Protein 6NID (pdb70)

Radius of gyration: 20.76 Å; Cα contacts (8 Å, |Δi|>4): 634; chains: 6; bounding box: 48×56×48 Å

CATH classification: 2.30.42.10

Foldseek 3Di:
DKDKFKFFAADLFAQQWDWDQDPVRWIFTAGGHPPGRCNVVVGADGGKTWQDKQNHGPNPDDPVRVVVVRSPDGGMIMTIIDHDDD/DDQKDKDKDAAAALDDQAFDWDQDPQQWIFGQGGHCPGNVVVVVDADGGKTFQDKVNHGSSPPHSVRVNVVVSPDHGMIMTTIRHDDD/DQKDKDKDAAADLFDQAFDWDQDPVRWIWGQGGHVVGNVVVVPDADGGKTFQAKPNHGCSPDDVVRVVVVRSPDHGIIMTTIRHDD/DDDDDD/DDDDD/DDDDD

Nearest PDB structures (foldseek):
  6nh9-assembly3_C  TM=9.541E-01  e=5.526E-15  Homo sapiens
  1kwa-assembly1_A  TM=9.223E-01  e=4.328E-15  Homo sapiens
  1kwa-assembly2_B  TM=9.209E-01  e=1.910E-13  Homo sapiens
  2ejy-assembly1_A  TM=9.015E-01  e=2.188E-09  Homo sapiens
  2gzv-assembly1_A  TM=8.451E-01  e=4.818E-06  Homo sapiens

Sequence (276 aa):
RVRLVQFFQKNTDEPMGITLKMNELNHCIVARIMHGGMIHRQGTLHVGDEIREINGISVANQTVEQLQKMLREMRGSITFKIVPSYRMGRVRLVQFQKKNTDEPMGITLKMNELNHCIVARIMHGGMIHRQGTLHVGDEIREINGISVANQTVEQLQKMLREMRGSSITFFKKIVPSYRGRVRLVQFQKNTDEPMGITLKMNELNHCIVARIMHGGMIHRQGTLHVGDEIREINGISVANQTVVEQLLQKMLREMRGSITFKIVPSSYDKEYYVKEYYVKEYYV

GO terms:
  GO:0005515 protein binding (F, IPI)
  GO:0005604 basement membrane (C, IDA)
  GO:0005652 nuclear lamina (C, IDA)
  GO:0005730 nucleolus (C, IDA)
  GO:0010839 negative regulation of keratinocyte proliferation (P, IDA)
  GO:0090288 negative regulation of cellular response to growth factor stimulus (P, IMP)
  GO:0061045 negative regulation of wound healing (P, IMP)
  GO:0106310 protein serine kinase activity (F, EXP)
  GO:0005886 plasma membrane (C, TAS)
  GO:0015629 actin cytoskeleton (C, TAS)
  GO:0004385 GMP kinase activity (F, TAS)
  GO:0007155 cell adhesion (P, TAS)
  GO:0004674 protein serine/threonine kinase activity (F, IDA)
  GO:0005829 cytosol (C, TAS)
  GO:0005737 cytoplasm (C, IDA)
  GO:0005911 cell-cell junction (C, IDA)
  GO:0016363 nuclear matrix (C, IDA)
  GO:0001953 negative regulation of cell-matrix adhesion (P, IMP)
  GO:0010839 negative regulation of keratinocyte proliferation (P, IMP)
  GO:0005654 nucleoplasm (C, IDA)

Secondary structure (P-SEA, 3-state):
cbbbbbbbccccccccbbbbbccccccccccccccccccccccccccbbbccccccccccccaaaaaaaaaacccbbbbbcccccc/cccbbbbbbbbcccccccbbbbbcccccccccccccccccccccccccccccccccccccccccaaaaaaaaaacccbbbbbcccccc/ccbbbbbbbbccccccccccccccccccccccccccccccccccccccbbbccccccccccccaaaaaaaaaacccbbbbbccccc/cccccc/ccccc/ccccc

InterPro domains:
  IPR000719 Protein kinase domain [PF00069] (12-276)
  IPR000719 Protein kinase domain [PS50011] (12-276)
  IPR001452 SH3 domain [PF07653] (629-674)
  IPR001452 SH3 domain [PS50002] (612-682)
  IPR001452 SH3 domain [SM00326] (615-681)
  IPR001478 PDZ domain [PF00595] (491-567)
  IPR001478 PDZ domain [PS50106] (490-571)
  IPR001478 PDZ domain [SM00228] (499-571)
  IPR004172 L27 domain [PS51022] (343-398)
  IPR004172 L27 domain [PS51022] (402-455)
  IPR004172 L27 domain [SM00569] (346-401)
  IPR004172 L27 domain [SM00569] (405-458)
  IPR008144 Guanylate kinase-like domain [PS50052] (739-911)
  IPR008145 Guanylate kinase/L-type calcium channel beta subunit [PF00625] (738-911)
  IPR008145 Guanylate kinase/L-type calcium channel beta subunit [SM00072] (738-914)
  IPR011009 Protein kinase-like domain superfamily [SSF56112] (7-292)
  IPR014775 L27 domain, C-terminal [PF02828] (347-395)
  IPR014775 L27 domain, C-terminal [PF02828] (406-455)
  IPR020590 Guanylate kinase, conserved site [PS00856] (774-791)
  IPR027417 P-loop containing nucleoside triphosphate hydrolase [G3DSA:3.40.50.300] (742-906)

Organism: Homo sapiens (NCBI:txid9606)

Structure (mmCIF, N/CA/C/O backbone):
data_6NID
#
_entry.id   6NID
#
_cell.length_a   36.328
_cell.length_b   51.177
_cell.length_c   72.412
_cell.angle_alpha   90.00
_cell.angle_beta   97.72
_cell.angle_gamma   90.00
#
_symmetry.space_group_name_H-M   'P 1 21 1'
#
loop_
_entity.id
_entity.type
_entity.pdbx_description
1 polymer 'Peripheral plasma membrane protein CASK'
2 polymer Neurexin-1
3 non-polymer 1,2-ETHANEDIOL
4 water water
#
loop_
_atom_site.group_PDB
_atom_site.id
_atom_site.type_symbol
_atom_site.label_atom_id
_atom_site.label_alt_id
_atom_site.label_comp_id
_atom_site.label_asym_id
_atom_site.label_entity_id
_atom_site.label_seq_id
_atom_site.pdbx_PDB_ins_code
_atom_site.Cartn_x
_atom_site.Cartn_y
_atom_site.Cartn_z
_atom_site.occupancy
_atom_site.B_iso_or_equiv
_atom_site.auth_seq_id
_atom_site.auth_comp_id
_atom_site.auth_asym_id
_atom_site.auth_atom_id
_atom_site.pdbx_PDB_model_num
ATOM 1 C C . GLY A 1 2 ? 20.079 -13.395 13.628 1.00 23.88 486 GLY A C 1
ATOM 2 O O . GLY A 1 2 ? 19.228 -14.014 14.281 1.00 24.10 486 GLY A O 1
ATOM 3 N N . ARG A 1 3 ? 21.068 -12.700 14.196 1.00 22.46 487 ARG A N 1
ATOM 4 C CA . ARG A 1 3 ? 21.529 -13.025 15.541 1.00 22.49 487 ARG A CA 1
ATOM 5 C C . ARG A 1 3 ? 20.671 -12.390 16.630 1.00 23.04 487 ARG A C 1
ATOM 6 O O . ARG A 1 3 ? 20.521 -12.973 17.709 1.00 19.47 487 ARG A O 1
ATOM 14 N N . VAL A 1 4 ? 20.119 -11.207 16.373 1.00 19.92 488 VAL A N 1
ATOM 15 C CA . VAL A 1 4 ? 19.274 -10.489 17.316 1.00 20.79 488 VAL A CA 1
ATOM 16 C C . VAL A 1 4 ? 17.880 -10.399 16.715 1.00 21.26 488 VAL A C 1
ATOM 17 O O . VAL A 1 4 ? 17.726 -10.173 15.508 1.00 19.94 488 VAL A O 1
ATOM 21 N N . ARG A 1 5 ? 16.868 -10.596 17.550 1.00 18.93 489 ARG A N 1
ATOM 22 C CA . ARG A 1 5 ? 15.489 -10.566 17.100 1.00 20.49 489 ARG A CA 1
ATOM 23 C C . ARG A 1 5 ? 14.673 -9.697 18.042 1.00 20.56 489 ARG A C 1
ATOM 24 O O . ARG A 1 5 ? 14.948 -9.624 19.243 1.00 17.47 489 ARG A O 1
ATOM 32 N N . LEU A 1 6 ? 13.685 -9.017 17.468 1.00 19.07 490 LEU A N 1
ATOM 33 C CA . LEU A 1 6 ? 12.731 -8.208 18.211 1.00 20.99 490 LEU A CA 1
ATOM 34 C C . LEU A 1 6 ? 11.418 -8.978 18.297 1.00 19.62 490 LEU A C 1
ATOM 35 O O . LEU A 1 6 ? 10.858 -9.356 17.264 1.00 17.86 490 LEU A O 1
ATOM 40 N N . VAL A 1 7 ? 10.931 -9.218 19.519 1.00 18.79 491 VAL A N 1
ATOM 41 C CA . VAL A 1 7 ? 9.660 -9.905 19.720 1.00 17.35 491 VAL A CA 1
ATOM 42 C C . VAL A 1 7 ? 8.786 -9.084 20.658 1.00 18.32 491 VAL A C 1
ATOM 43 O O . VAL A 1 7 ? 9.263 -8.221 21.398 1.00 19.13 491 VAL A O 1
ATOM 47 N N . GLN A 1 8 ? 7.488 -9.385 20.636 1.00 18.78 492 GLN A N 1
ATOM 48 C CA . GLN A 1 8 ? 6.489 -8.608 21.356 1.00 18.04 492 GLN A CA 1
ATOM 49 C C . GLN A 1 8 ? 5.511 -9.553 22.046 1.00 19.45 492 GLN A C 1
ATOM 50 O O . GLN A 1 8 ? 5.272 -10.667 21.579 1.00 18.08 492 GLN A O 1
ATOM 56 N N A PHE A 1 9 ? 4.860 -9.043 23.099 0.43 18.70 493 PHE A N 1
ATOM 57 N N B PHE A 1 9 ? 4.998 -9.133 23.193 0.57 18.67 493 PHE A N 1
ATOM 58 C CA A PHE A 1 9 ? 4.174 -9.876 24.086 0.43 18.71 493 PHE A CA 1
ATOM 59 C CA B PHE A 1 9 ? 3.935 -9.903 23.811 0.57 18.73 493 PHE A CA 1
ATOM 60 C C A PHE A 1 9 ? 3.203 -9.018 24.897 0.43 18.59 493 PHE A C 1
ATOM 61 C C B PHE A 1 9 ? 3.108 -8.977 24.679 0.57 18.58 493 PHE A C 1
ATOM 62 O O A PHE A 1 9 ? 3.587 -7.942 25.359 0.43 18.99 493 PHE A O 1
ATOM 63 O O B PHE A 1 9 ? 3.495 -7.845 24.973 0.57 19.09 493 PHE A O 1
ATOM 78 N N . GLN A 1 10 ? 1.951 -9.478 25.066 1.00 18.72 494 GLN A N 1
ATOM 79 C CA . GLN A 1 10 ? 0.926 -8.693 25.749 1.00 18.00 494 GLN A CA 1
ATOM 80 C C . GLN A 1 10 ? 0.777 -9.180 27.183 1.00 19.03 494 GLN A C 1
ATOM 81 O O . GLN A 1 10 ? 0.461 -10.352 27.412 1.00 16.93 494 GLN A O 1
ATOM 87 N N . LYS A 1 11 ? 0.982 -8.272 28.138 1.00 17.87 495 LYS A N 1
ATOM 88 C CA . LYS A 1 11 ? 0.878 -8.549 29.569 1.00 17.69 495 LYS A CA 1
ATOM 89 C C . LYS A 1 11 ? -0.229 -7.656 30.125 1.00 21.62 495 LYS A C 1
ATOM 90 O O . LYS A 1 11 ? 0.044 -6.570 30.636 1.00 21.30 495 LYS A O 1
ATOM 96 N N . ASN A 1 12 ? -1.483 -8.107 30.024 1.00 22.80 496 ASN A N 1
ATOM 97 C CA . ASN A 1 12 ? -2.629 -7.266 30.364 1.00 21.86 496 ASN A CA 1
ATOM 98 C C . ASN A 1 12 ? -3.348 -7.702 31.635 1.00 24.80 496 ASN A C 1
ATOM 99 O O . ASN A 1 12 ? -4.395 -7.136 31.966 1.00 23.54 496 ASN A O 1
ATOM 104 N N . THR A 1 13 ? -2.821 -8.687 32.354 1.00 23.08 497 THR A N 1
ATOM 105 C CA . THR A 1 13 ? -3.418 -9.159 33.596 1.00 24.80 497 THR A CA 1
ATOM 106 C C . THR A 1 13 ? -2.357 -9.153 34.687 1.00 23.83 497 THR A C 1
ATOM 107 O O . THR A 1 13 ? -1.218 -8.733 34.470 1.00 24.31 497 THR A O 1
ATOM 111 N N . ASP A 1 14 ? -2.741 -9.637 35.868 1.00 23.69 498 ASP A N 1
ATOM 112 C CA . ASP A 1 14 ? -1.819 -9.871 36.971 1.00 24.81 498 ASP A CA 1
ATOM 113 C C . ASP A 1 14 ? -1.157 -11.246 36.913 1.00 24.20 498 ASP A C 1
ATOM 114 O O . ASP A 1 14 ? -0.365 -11.571 37.805 1.00 19.84 498 ASP A O 1
ATOM 119 N N . GLU A 1 15 ? -1.468 -12.059 35.904 1.00 21.33 499 GLU A N 1
ATOM 120 C CA . GLU A 1 15 ? -0.853 -13.373 35.795 1.00 21.58 499 GLU A CA 1
ATOM 121 C C . GLU A 1 15 ? 0.653 -13.223 35.576 1.00 18.93 499 GLU A C 1
ATOM 122 O O . GLU A 1 15 ? 1.088 -12.307 34.864 1.00 18.62 499 GLU A O 1
ATOM 128 N N . PRO A 1 16 ? 1.476 -14.072 36.194 1.00 18.98 500 PRO A N 1
ATOM 129 C CA . PRO A 1 16 ? 2.921 -14.020 35.940 1.00 18.97 500 PRO A CA 1
ATOM 130 C C . PRO A 1 16 ? 3.242 -14.378 34.499 1.00 17.84 500 PRO A C 1
ATOM 131 O O . PRO A 1 16 ? 2.429 -14.955 33.776 1.00 16.68 500 PRO A O 1
ATOM 135 N N . MET A 1 17 ? 4.466 -14.040 34.083 1.00 16.67 501 MET A N 1
ATOM 136 C CA . MET A 1 17 ? 4.917 -14.468 32.763 1.00 16.13 501 MET A CA 1
ATOM 137 C C . MET A 1 17 ? 5.021 -15.981 32.676 1.00 16.14 501 MET A C 1
ATOM 138 O O . MET A 1 17 ? 4.811 -16.553 31.601 1.00 14.03 501 MET A O 1
ATOM 143 N N . GLY A 1 18 ? 5.325 -16.642 33.790 1.00 14.21 502 GLY A N 1
ATOM 144 C CA . GLY A 1 18 ? 5.457 -18.085 33.789 1.00 14.96 502 GLY A CA 1
ATOM 145 C C . GLY A 1 18 ? 6.751 -18.561 33.173 1.00 15.81 502 GLY A C 1
ATOM 146 O O . GLY A 1 18 ? 6.759 -19.560 32.441 1.00 15.47 502 GLY A O 1
ATOM 147 N N . ILE A 1 19 ? 7.846 -17.844 33.414 1.00 13.93 503 ILE A N 1
ATOM 148 C CA . ILE A 1 19 ? 9.169 -18.293 33.008 1.00 15.25 503 ILE A CA 1
ATOM 149 C C . ILE A 1 19 ? 10.107 -18.075 34.185 1.00 15.01 503 ILE A C 1
ATOM 150 O O . ILE A 1 19 ? 9.831 -17.290 35.092 1.00 13.78 503 ILE A O 1
ATOM 155 N N . THR A 1 20 ? 11.216 -18.799 34.173 1.00 15.12 504 THR A N 1
ATOM 156 C CA . THR A 1 20 ? 12.298 -18.556 35.112 1.00 18.34 504 THR A CA 1
ATOM 157 C C . THR A 1 20 ? 13.515 -18.062 34.342 1.00 18.85 504 THR A C 1
ATOM 158 O O . THR A 1 20 ? 13.783 -18.527 33.227 1.00 16.67 504 THR A O 1
ATOM 162 N N . LEU A 1 21 ? 14.230 -17.101 34.927 1.00 16.61 505 LEU A N 1
ATOM 163 C CA . LEU A 1 21 ? 15.429 -16.520 34.335 1.00 18.60 505 LEU A CA 1
ATOM 164 C C . LEU A 1 21 ? 16.658 -16.873 35.164 1.00 21.07 505 LEU A C 1
ATOM 165 O O . LEU A 1 21 ? 16.564 -17.113 36.371 1.00 21.02 505 LEU A O 1
ATOM 170 N N . LYS A 1 22 ? 17.816 -16.896 34.507 1.00 20.31 506 LYS A N 1
ATOM 171 C CA . LYS A 1 22 ? 19.093 -17.073 35.184 1.00 21.97 506 LYS A CA 1
ATOM 172 C C . LYS A 1 22 ? 20.156 -16.242 34.474 1.00 20.68 506 LYS A C 1
ATOM 173 O O . LYS A 1 22 ? 20.043 -15.957 33.279 1.00 22.49 506 LYS A O 1
ATOM 175 N N . MET A 1 23 ? 21.180 -15.840 35.222 1.00 20.26 507 MET A N 1
ATOM 176 C CA . MET A 1 23 ? 22.365 -15.206 34.656 1.00 21.75 507 MET A CA 1
ATOM 177 C C . MET A 1 23 ? 23.450 -16.251 34.439 1.00 22.55 507 MET A C 1
ATOM 178 O O . MET A 1 23 ? 23.692 -17.093 35.309 1.00 25.50 507 MET A O 1
ATOM 183 N N . ASN A 1 24 ? 24.091 -16.212 33.274 1.00 20.94 508 ASN A N 1
ATOM 184 C CA . ASN A 1 24 ? 25.151 -17.167 32.994 1.00 23.37 508 ASN A CA 1
ATOM 185 C C . ASN A 1 24 ? 26.516 -16.512 33.212 1.00 23.12 508 ASN A C 1
ATOM 186 O O . ASN A 1 24 ? 26.620 -15.399 33.742 1.00 21.98 508 ASN A O 1
ATOM 191 N N . GLU A 1 25 ? 27.581 -17.210 32.793 1.00 23.95 509 GLU A N 1
ATOM 192 C CA . GLU A 1 25 ? 28.940 -16.770 33.092 1.00 24.26 509 GLU A CA 1
ATOM 193 C C . GLU A 1 25 ? 29.310 -15.481 32.371 1.00 24.60 509 GLU A C 1
ATOM 194 O O . GLU A 1 25 ? 30.240 -14.791 32.801 1.00 23.04 509 GLU A O 1
ATOM 200 N N . LEU A 1 26 ? 28.616 -15.142 31.288 1.00 22.36 510 LEU A N 1
ATOM 201 C CA . LEU A 1 26 ? 28.854 -13.887 30.594 1.00 23.09 510 LEU A CA 1
ATOM 202 C C . LEU A 1 26 ? 27.976 -12.761 31.122 1.00 22.55 510 LEU A C 1
ATOM 203 O O . LEU A 1 26 ? 27.944 -11.686 30.516 1.00 23.59 510 LEU A O 1
ATOM 208 N N . ASN A 1 27 ? 27.269 -12.992 32.234 1.00 22.80 511 ASN A N 1
ATOM 209 C CA . ASN A 1 27 ? 26.308 -12.037 32.799 1.00 24.53 511 ASN A CA 1
ATOM 210 C C . ASN A 1 27 ? 25.164 -11.749 31.827 1.00 24.18 511 ASN A C 1
ATOM 211 O O . ASN A 1 27 ? 24.649 -10.630 31.758 1.00 25.42 511 ASN A O 1
ATOM 216 N N . HIS A 1 28 ? 24.755 -12.773 31.080 1.00 21.28 512 HIS A N 1
ATOM 217 C CA . HIS A 1 28 ? 23.644 -12.683 30.146 1.00 20.08 512 HIS A CA 1
ATOM 218 C C . HIS A 1 28 ? 22.392 -13.290 30.774 1.00 20.41 512 HIS A C 1
ATOM 219 O O . HIS A 1 28 ? 22.465 -14.249 31.546 1.00 19.05 512 HIS A O 1
ATOM 226 N N . CYS A 1 29 ? 21.238 -12.719 30.442 1.00 17.93 513 CYS A N 1
ATOM 227 C CA . CYS A 1 29 ? 19.977 -13.100 31.074 1.00 17.72 513 CYS A CA 1
ATOM 228 C C . CYS A 1 29 ? 19.290 -14.145 30.188 1.00 15.70 513 CYS A C 1
ATOM 229 O O . CYS A 1 29 ? 18.849 -13.837 29.075 1.00 16.02 513 CYS A O 1
ATOM 232 N N . ILE A 1 30 ? 19.215 -15.384 30.674 1.00 14.13 514 ILE A N 1
ATOM 233 C CA . ILE A 1 30 ? 18.831 -16.546 29.876 1.00 14.84 514 ILE A CA 1
ATOM 234 C C . ILE A 1 30 ? 17.490 -17.072 30.369 1.00 14.26 514 ILE A C 1
ATOM 235 O O . ILE A 1 30 ? 17.274 -17.195 31.578 1.00 16.41 514 ILE A O 1
ATOM 240 N N . VAL A 1 31 ? 16.604 -17.412 29.435 1.00 14.57 515 VAL A N 1
ATOM 241 C CA . VAL A 1 31 ? 15.345 -18.075 29.786 1.00 14.92 515 VAL A CA 1
ATOM 242 C C . VAL A 1 31 ? 15.663 -19.521 30.153 1.00 15.93 515 VAL A C 1
ATOM 243 O O . VAL A 1 31 ? 16.068 -20.316 29.299 1.00 16.79 515 VAL A O 1
ATOM 247 N N . ALA A 1 32 ? 15.491 -19.869 31.424 1.00 15.16 516 ALA A N 1
ATOM 248 C CA . ALA A 1 32 ? 15.915 -21.192 31.864 1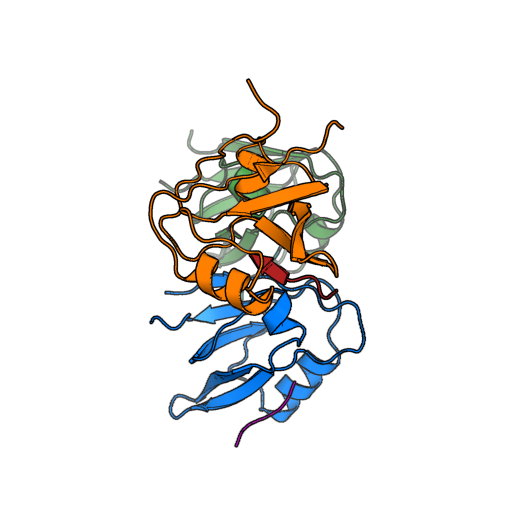.00 16.96 516 ALA A CA 1
ATOM 249 C C . ALA A 1 32 ? 14.803 -22.229 31.761 1.00 17.48 516 ALA A C 1
ATOM 250 O O . ALA A 1 32 ? 15.050 -23.350 31.303 1.00 18.74 516 ALA A O 1
ATOM 252 N N . ARG A 1 33 ? 13.585 -21.882 32.182 1.00 16.14 517 ARG A N 1
ATOM 253 C CA . ARG A 1 33 ? 12.447 -22.785 32.123 1.00 16.49 517 ARG A CA 1
ATOM 254 C C . ARG A 1 33 ? 11.196 -21.981 31.792 1.00 16.25 517 ARG A C 1
ATOM 255 O O . ARG A 1 33 ? 11.125 -20.777 32.050 1.00 14.44 517 ARG A O 1
ATOM 263 N N . ILE A 1 34 ? 10.206 -22.654 31.213 1.00 15.25 518 ILE A N 1
ATOM 264 C CA . ILE A 1 34 ? 8.953 -22.012 30.827 1.00 15.69 518 ILE A CA 1
ATOM 265 C C . ILE A 1 34 ? 7.804 -22.871 31.335 1.00 15.21 518 ILE A C 1
ATOM 266 O O . ILE A 1 34 ? 7.701 -24.048 30.976 1.00 16.91 518 ILE A O 1
ATOM 271 N N . MET A 1 35 ? 6.961 -22.292 32.186 1.00 15.79 519 MET A N 1
ATOM 272 C CA . MET A 1 35 ? 5.833 -23.023 32.750 1.00 18.15 519 MET A CA 1
ATOM 273 C C . MET A 1 35 ? 4.815 -23.318 31.654 1.00 16.23 519 MET A C 1
ATOM 274 O O . MET A 1 35 ? 4.324 -22.400 30.997 1.00 16.50 519 MET A O 1
ATOM 279 N N . HIS A 1 36 ? 4.505 -24.592 31.442 1.00 17.77 520 HIS A N 1
ATOM 280 C CA . HIS A 1 36 ? 3.521 -24.944 30.427 1.00 19.37 520 HIS A CA 1
ATOM 281 C C . HIS A 1 36 ? 2.145 -24.425 30.831 1.00 18.21 520 HIS A C 1
ATOM 282 O O . HIS A 1 36 ? 1.769 -24.459 32.004 1.00 17.73 520 HIS A O 1
ATOM 289 N N . GLY A 1 37 ? 1.413 -23.894 29.850 1.00 16.91 521 GLY A N 1
ATOM 290 C CA . GLY A 1 37 ? 0.131 -23.266 30.087 1.00 17.58 521 GLY A CA 1
ATOM 291 C C . GLY A 1 37 ? 0.200 -21.831 30.567 1.00 16.49 521 GLY A C 1
ATOM 292 O O . GLY A 1 37 ? -0.843 -21.164 30.632 1.00 15.56 521 GLY A O 1
ATOM 293 N N . GLY A 1 38 ? 1.386 -21.335 30.915 1.00 14.99 522 GLY A N 1
ATOM 294 C CA . GLY A 1 38 ? 1.544 -19.970 31.367 1.00 13.11 522 GLY A CA 1
ATOM 295 C C . GLY A 1 38 ? 1.540 -18.984 30.219 1.00 14.06 522 GLY A C 1
ATOM 296 O O . GLY A 1 38 ? 1.430 -19.334 29.045 1.00 14.03 522 GLY A O 1
ATOM 297 N N . MET A 1 39 ? 1.690 -17.708 30.574 1.00 12.73 523 MET A N 1
ATOM 298 C CA . MET A 1 39 ? 1.431 -16.646 29.609 1.00 13.29 523 MET A CA 1
ATOM 299 C C . MET A 1 39 ? 2.409 -16.688 28.444 1.00 13.39 523 MET A C 1
ATOM 300 O O . MET A 1 39 ? 2.004 -16.598 27.279 1.00 11.52 523 MET A O 1
ATOM 305 N N . ILE A 1 40 ? 3.710 -16.794 28.739 1.00 11.89 524 ILE A N 1
ATOM 306 C CA . ILE A 1 40 ? 4.711 -16.825 27.675 1.00 11.44 524 ILE A CA 1
ATOM 307 C C . ILE A 1 40 ? 4.539 -18.075 26.825 1.00 12.15 524 ILE A C 1
ATOM 308 O O . ILE A 1 40 ? 4.620 -18.023 25.592 1.00 11.20 524 ILE A O 1
ATOM 313 N N . HIS A 1 41 ? 4.298 -19.219 27.472 1.00 11.87 525 HIS A N 1
ATOM 314 C CA . HIS A 1 41 ? 4.103 -20.461 26.732 1.00 13.31 525 HIS A CA 1
ATOM 315 C C . HIS A 1 41 ? 2.943 -20.329 25.751 1.00 12.87 525 HIS A C 1
ATOM 316 O O . HIS A 1 41 ? 3.071 -20.670 24.568 1.00 12.24 525 HIS A O 1
ATOM 323 N N . ARG A 1 42 ? 1.808 -19.804 26.222 1.00 12.59 526 ARG A N 1
ATOM 324 C CA . ARG A 1 42 ? 0.647 -19.652 25.349 1.00 12.81 526 ARG A CA 1
ATOM 325 C C . ARG A 1 42 ? 0.932 -18.700 24.193 1.00 13.15 526 ARG A C 1
ATOM 326 O O . ARG A 1 42 ? 0.554 -18.977 23.048 1.00 12.04 526 ARG A O 1
ATOM 334 N N . GLN A 1 43 ? 1.585 -17.565 24.463 1.00 11.46 527 GLN A N 1
ATOM 335 C CA . GLN A 1 43 ? 1.825 -16.611 23.389 1.00 12.35 527 GLN A CA 1
ATOM 336 C C . GLN A 1 43 ? 3.001 -16.998 22.493 1.00 12.92 527 GLN A C 1
ATOM 337 O O . GLN A 1 43 ? 3.145 -16.419 21.411 1.00 11.09 527 GLN A O 1
ATOM 343 N N . GLY A 1 44 ? 3.823 -17.970 22.895 1.00 11.71 528 GLY A N 1
ATOM 344 C CA . GLY A 1 44 ? 4.925 -18.417 22.057 1.00 13.63 528 GLY A CA 1
ATOM 345 C C . GLY A 1 44 ? 6.078 -17.444 21.941 1.00 14.33 528 GLY A C 1
ATOM 346 O O . GLY A 1 44 ? 6.896 -17.566 21.022 1.00 11.95 528 GLY A O 1
ATOM 347 N N . THR A 1 45 ? 6.198 -16.505 22.879 1.00 12.95 529 THR A N 1
ATOM 348 C CA . THR A 1 45 ? 7.075 -15.354 22.686 1.00 12.12 529 THR A CA 1
ATOM 349 C C . THR A 1 45 ? 8.546 -15.709 22.857 1.00 14.77 529 THR A C 1
ATOM 350 O O . THR A 1 45 ? 9.402 -15.186 22.134 1.00 14.84 529 THR A O 1
ATOM 354 N N . LEU A 1 46 ? 8.854 -16.567 23.823 1.00 13.61 530 LEU A N 1
ATOM 355 C CA . LEU A 1 46 ? 10.220 -16.924 24.167 1.00 15.87 530 LEU A CA 1
ATOM 356 C C . LEU A 1 46 ? 10.319 -18.437 24.284 1.00 14.89 530 LEU A C 1
ATOM 357 O O . LEU A 1 46 ? 9.319 -19.125 24.509 1.00 13.97 530 LEU A O 1
ATOM 362 N N . HIS A 1 47 ? 11.542 -18.949 24.148 1.00 15.62 531 HIS A N 1
ATOM 363 C CA . HIS A 1 47 ? 11.800 -20.378 24.255 1.00 16.12 531 HIS A CA 1
ATOM 364 C C . HIS A 1 47 ? 13.081 -20.595 25.051 1.00 16.30 531 HIS A C 1
ATOM 365 O O . HIS A 1 47 ? 13.904 -19.690 25.193 1.00 14.87 531 HIS A O 1
ATOM 372 N N . VAL A 1 48 ? 13.225 -21.805 25.601 1.00 14.87 532 VAL A N 1
ATOM 373 C CA . VAL A 1 48 ? 14.321 -22.085 26.526 1.00 17.37 532 VAL A CA 1
ATOM 374 C C . VAL A 1 48 ? 15.659 -21.790 25.861 1.00 16.17 532 VAL A C 1
ATOM 375 O O . VAL A 1 48 ? 15.892 -22.145 24.699 1.00 15.03 532 VAL A O 1
ATOM 379 N N . GLY A 1 49 ? 16.541 -21.106 26.590 1.00 15.70 533 GLY A N 1
ATOM 380 C CA . GLY A 1 49 ? 17.852 -20.766 26.088 1.00 13.79 533 GLY A CA 1
ATOM 381 C C . GLY A 1 49 ? 17.947 -19.411 25.421 1.00 14.79 533 GLY A C 1
ATOM 382 O O . GLY A 1 49 ? 19.063 -18.924 25.201 1.00 13.68 533 GLY A O 1
ATOM 383 N N . ASP A 1 50 ? 16.817 -18.794 25.073 1.00 14.18 534 ASP A N 1
ATOM 384 C CA . ASP A 1 50 ? 16.853 -17.432 24.556 1.00 15.04 534 ASP A CA 1
ATOM 385 C C . ASP A 1 50 ? 17.499 -16.510 25.582 1.00 13.87 534 ASP A C 1
ATOM 386 O O . ASP A 1 50 ? 17.328 -16.679 26.789 1.00 13.02 534 ASP A O 1
ATOM 391 N N . GLU A 1 51 ? 18.242 -15.523 25.090 1.00 13.88 535 GLU A N 1
ATOM 392 C CA . GLU A 1 51 ? 18.848 -14.493 25.920 1.00 13.12 535 GLU A CA 1
ATOM 393 C C . GLU A 1 51 ? 18.066 -13.198 25.758 1.00 14.57 535 GLU A C 1
ATOM 394 O O . GLU A 1 51 ? 17.822 -12.761 24.632 1.00 13.80 535 GLU A O 1
ATOM 400 N N . ILE A 1 52 ? 17.675 -12.587 26.873 1.00 14.48 536 ILE A N 1
ATOM 401 C CA . ILE A 1 52 ? 17.007 -11.292 26.844 1.00 14.15 536 ILE A CA 1
ATOM 402 C C . ILE A 1 52 ? 18.069 -10.205 26.936 1.00 14.83 536 ILE A C 1
ATOM 403 O O . ILE A 1 52 ? 18.863 -10.180 27.885 1.00 14.55 536 ILE A O 1
ATOM 408 N N . ARG A 1 53 ? 18.082 -9.307 25.952 1.00 15.29 537 ARG A N 1
ATOM 409 C CA . ARG A 1 53 ? 19.012 -8.182 25.927 1.00 17.38 537 ARG A CA 1
ATOM 410 C C . ARG A 1 53 ? 18.392 -6.894 26.442 1.00 20.01 537 ARG A C 1
ATOM 411 O O . ARG A 1 53 ? 19.027 -6.162 27.216 1.00 19.68 537 ARG A O 1
ATOM 419 N N . GLU A 1 54 ? 17.170 -6.597 26.009 1.00 16.11 538 GLU A N 1
ATOM 420 C CA . GLU A 1 54 ? 16.487 -5.365 26.357 1.00 17.90 538 GLU A CA 1
ATOM 421 C C . GLU A 1 54 ? 15.025 -5.678 26.629 1.00 19.70 538 GLU A C 1
ATOM 422 O O . GLU A 1 54 ? 14.474 -6.656 26.113 1.00 17.81 538 GLU A O 1
ATOM 428 N N . ILE A 1 55 ? 14.415 -4.849 27.468 1.00 17.10 539 ILE A N 1
ATOM 429 C CA . ILE A 1 55 ? 12.997 -4.928 27.794 1.00 16.45 539 ILE A CA 1
ATOM 430 C C . ILE A 1 55 ? 12.435 -3.535 27.567 1.00 19.97 539 ILE A C 1
ATOM 431 O O . ILE A 1 55 ? 12.767 -2.605 28.312 1.00 20.52 539 ILE A O 1
ATOM 436 N N . ASN A 1 56 ? 11.606 -3.379 26.533 1.00 18.79 540 ASN A N 1
ATOM 437 C CA . ASN A 1 56 ? 11.056 -2.071 26.164 1.00 19.86 540 ASN A CA 1
ATOM 438 C C . ASN A 1 56 ? 12.169 -1.061 25.903 1.00 21.74 540 ASN A C 1
ATOM 439 O O . ASN A 1 56 ? 12.086 0.099 26.304 1.00 24.23 540 ASN A O 1
ATOM 444 N N . GLY A 1 57 ? 13.229 -1.508 25.239 1.00 21.05 541 GLY A N 1
ATOM 445 C CA . GLY A 1 57 ? 14.373 -0.658 25.003 1.00 23.42 541 GLY A CA 1
ATOM 446 C C . GLY A 1 57 ? 15.273 -0.431 26.197 1.00 21.90 541 GLY A C 1
ATOM 447 O O . GLY A 1 57 ? 16.261 0.301 26.069 1.00 22.59 541 GLY A O 1
ATOM 448 N N . ILE A 1 58 ? 14.979 -1.034 27.347 1.00 22.45 542 ILE A N 1
ATOM 449 C CA . ILE A 1 58 ? 15.796 -0.863 28.547 1.00 24.17 542 ILE A CA 1
ATOM 450 C C . ILE A 1 58 ? 16.837 -1.975 28.606 1.00 22.72 542 ILE A C 1
ATOM 451 O O . ILE A 1 58 ? 16.492 -3.159 28.680 1.00 19.55 542 ILE A O 1
ATOM 456 N N . SER A 1 59 ? 18.113 -1.593 28.599 1.00 24.09 543 SER A N 1
ATOM 457 C CA . SER A 1 59 ? 19.185 -2.577 28.643 1.00 23.06 543 SER A CA 1
ATOM 458 C C . SER A 1 59 ? 19.145 -3.374 29.941 1.00 25.47 543 SER A C 1
ATOM 459 O O . SER A 1 59 ? 19.037 -2.813 31.034 1.00 27.99 543 SER A O 1
ATOM 462 N N . VAL A 1 60 ? 19.240 -4.698 29.807 1.00 22.65 544 VAL A N 1
ATOM 463 C CA . VAL A 1 60 ? 19.276 -5.601 30.949 1.00 23.01 544 VAL A CA 1
ATOM 464 C C . VAL A 1 60 ? 20.633 -5.572 31.650 1.00 26.23 544 VAL A C 1
ATOM 465 O O . VAL A 1 60 ? 20.725 -5.916 32.835 1.00 27.05 544 VAL A O 1
ATOM 469 N N . ALA A 1 61 ? 21.683 -5.123 30.954 1.00 27.14 545 ALA A N 1
ATOM 470 C CA . ALA A 1 61 ? 23.053 -5.354 31.410 1.00 29.35 545 ALA A CA 1
ATOM 471 C C . ALA A 1 61 ? 23.364 -4.649 32.727 1.00 32.61 545 ALA A C 1
ATOM 472 O O . ALA A 1 61 ? 24.153 -5.161 33.528 1.00 36.69 545 ALA A O 1
ATOM 474 N N . ASN A 1 62 ? 22.783 -3.478 32.966 1.00 30.29 546 ASN A N 1
ATOM 475 C CA . ASN A 1 62 ? 23.086 -2.709 34.172 1.00 35.31 546 ASN A CA 1
ATOM 476 C C . ASN A 1 62 ? 21.977 -2.819 35.209 1.00 35.09 546 ASN A C 1
ATOM 477 O O . ASN A 1 62 ? 21.681 -1.858 35.929 1.00 34.85 546 ASN A O 1
ATOM 482 N N . GLN A 1 63 ? 21.359 -3.996 35.309 1.00 32.43 547 GLN A N 1
ATOM 483 C CA . GLN A 1 63 ? 20.299 -4.271 36.265 1.00 28.68 547 GLN A CA 1
ATOM 484 C C . GLN A 1 63 ? 20.651 -5.513 37.064 1.00 29.42 547 GLN A C 1
ATOM 485 O O . GLN A 1 63 ? 21.218 -6.466 36.522 1.00 31.90 547 GLN A O 1
ATOM 491 N N . THR A 1 64 ? 20.308 -5.506 38.348 1.00 25.84 548 THR A N 1
ATOM 492 C CA . THR A 1 64 ? 20.390 -6.728 39.128 1.00 28.49 548 THR A CA 1
ATOM 493 C C . THR A 1 64 ? 19.218 -7.646 38.790 1.00 30.33 548 THR A C 1
ATOM 494 O O . THR A 1 64 ? 18.238 -7.244 38.153 1.00 26.87 548 THR A O 1
ATOM 498 N N . VAL A 1 65 ? 19.322 -8.898 39.238 1.00 34.19 549 VAL A N 1
ATOM 499 C CA . VAL A 1 65 ? 18.257 -9.865 38.979 1.00 33.77 549 VAL A CA 1
ATOM 500 C C . VAL A 1 65 ? 16.976 -9.458 39.688 1.00 31.01 549 VAL A C 1
ATOM 501 O O . VAL A 1 65 ? 15.875 -9.646 39.158 1.00 32.02 549 VAL A O 1
ATOM 505 N N . GLU A 1 66 ? 17.093 -8.898 40.895 1.00 31.99 550 GLU A N 1
ATOM 506 C CA . GLU A 1 66 ? 15.908 -8.426 41.603 1.00 30.79 550 GLU A CA 1
ATOM 507 C C . GLU A 1 66 ? 15.245 -7.271 40.862 1.00 29.84 550 GLU A C 1
ATOM 508 O O . GLU A 1 66 ? 14.014 -7.228 40.741 1.00 28.26 550 GLU A O 1
ATOM 510 N N . GLN A 1 67 ? 16.044 -6.323 40.363 1.00 27.98 551 GLN A N 1
ATOM 511 C CA . GLN A 1 67 ? 15.480 -5.202 39.620 1.00 25.39 551 GLN A CA 1
ATOM 512 C C . GLN A 1 67 ? 14.742 -5.678 38.375 1.00 26.00 551 GLN A C 1
ATOM 513 O O . GLN A 1 67 ? 13.657 -5.176 38.060 1.00 26.02 551 GLN A O 1
ATOM 519 N N . LEU A 1 68 ? 15.313 -6.647 37.652 1.00 26.65 552 LEU A N 1
ATOM 520 C CA . LEU A 1 68 ? 14.628 -7.189 36.482 1.00 26.70 552 LEU A CA 1
ATOM 521 C C . LEU A 1 68 ? 13.329 -7.871 36.885 1.00 26.17 552 LEU A C 1
ATOM 522 O O . LEU A 1 68 ? 12.280 -7.659 36.266 1.00 24.20 552 LEU A O 1
ATOM 527 N N . GLN A 1 69 ? 13.386 -8.694 37.931 1.00 27.11 553 GLN A N 1
ATOM 528 C CA . GLN A 1 69 ? 12.198 -9.388 38.413 1.00 26.93 553 GLN A CA 1
ATOM 529 C C . GLN A 1 69 ? 11.100 -8.400 38.777 1.00 26.68 553 GLN A C 1
ATOM 530 O O . GLN A 1 69 ? 9.942 -8.566 38.380 1.00 28.31 553 GLN A O 1
ATOM 536 N N . LYS A 1 70 ? 11.452 -7.349 39.520 1.00 27.79 554 LYS A N 1
ATOM 537 C CA . LYS A 1 70 ? 10.475 -6.333 39.900 1.00 27.96 554 LYS A CA 1
ATOM 538 C C . LYS A 1 70 ? 9.948 -5.580 38.684 1.00 28.41 554 LYS A C 1
ATOM 539 O O . LYS A 1 70 ? 8.746 -5.312 38.584 1.00 25.65 554 LYS A O 1
ATOM 545 N N . MET A 1 71 ? 10.839 -5.203 37.768 1.00 26.56 555 MET A N 1
ATOM 546 C CA . MET A 1 71 ? 10.420 -4.483 36.571 1.00 25.28 555 MET A CA 1
ATOM 547 C C . MET A 1 71 ? 9.423 -5.302 35.759 1.00 26.54 555 MET A C 1
ATOM 548 O O . MET A 1 71 ? 8.382 -4.790 35.330 1.00 25.30 555 MET A O 1
ATOM 553 N N . LEU A 1 72 ? 9.714 -6.590 35.564 1.00 25.84 556 LEU A N 1
ATOM 554 C CA . LEU A 1 72 ? 8.848 -7.442 34.751 1.00 25.60 556 LEU A CA 1
ATOM 555 C C . LEU A 1 72 ? 7.525 -7.730 35.447 1.00 26.12 556 LEU A C 1
ATOM 556 O O . LEU A 1 72 ? 6.474 -7.776 34.798 1.00 26.76 556 LEU A O 1
ATOM 561 N N . ARG A 1 73 ? 7.559 -7.947 36.763 1.00 27.45 557 ARG A N 1
ATOM 562 C CA . ARG A 1 73 ? 6.329 -8.214 37.500 1.00 26.76 557 ARG A CA 1
ATOM 563 C C . ARG A 1 73 ? 5.349 -7.057 37.374 1.00 27.45 557 ARG A C 1
ATOM 564 O O . ARG A 1 73 ? 4.143 -7.271 37.207 1.00 29.12 557 ARG A O 1
ATOM 572 N N . GLU A 1 74 ? 5.846 -5.824 37.426 1.00 27.16 558 GLU A N 1
ATOM 573 C CA . GLU A 1 74 ? 4.975 -4.656 37.444 1.00 25.88 558 GLU A CA 1
ATOM 574 C C . GLU A 1 74 ? 4.594 -4.147 36.059 1.00 26.32 558 GLU A C 1
ATOM 575 O O . GLU A 1 74 ? 3.639 -3.370 35.944 1.00 23.55 558 GLU A O 1
ATOM 581 N N . MET A 1 75 ? 5.308 -4.546 35.010 1.00 25.66 559 MET A N 1
ATOM 582 C CA . MET A 1 75 ? 5.026 -4.021 33.681 1.00 22.89 559 MET A CA 1
ATOM 583 C C . MET A 1 75 ? 3.708 -4.557 33.138 1.00 22.75 559 MET A C 1
ATOM 584 O O . MET A 1 75 ? 3.271 -5.661 33.474 1.00 24.22 559 MET A O 1
ATOM 589 N N . ARG A 1 76 ? 3.073 -3.757 32.284 1.00 23.25 560 ARG A N 1
ATOM 590 C CA . ARG A 1 76 ? 1.773 -4.097 31.723 1.00 22.88 560 ARG A CA 1
ATOM 591 C C . ARG A 1 76 ? 1.709 -3.595 30.287 1.00 22.19 560 ARG A C 1
ATOM 592 O O . ARG A 1 76 ? 2.434 -2.675 29.896 1.00 21.45 560 ARG A O 1
ATOM 600 N N . GLY A 1 77 ? 0.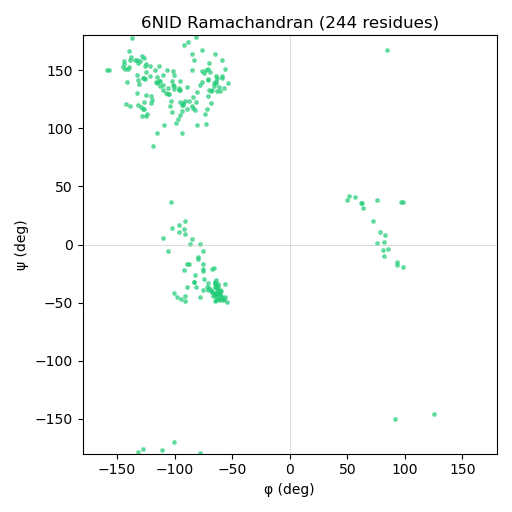814 -4.196 29.509 1.00 19.40 561 GLY A N 1
ATOM 601 C CA . GLY A 1 77 ? 0.580 -3.747 28.150 1.00 19.30 561 GLY A CA 1
ATOM 602 C C . GLY A 1 77 ? 1.441 -4.447 27.119 1.00 23.19 561 GLY A C 1
ATOM 603 O O . GLY A 1 77 ? 1.815 -5.611 27.301 1.00 19.44 561 GLY A O 1
ATOM 604 N N . SER A 1 78 ? 1.757 -3.749 26.027 1.00 20.80 562 SER A N 1
ATOM 605 C CA . SER A 1 78 ? 2.580 -4.315 24.967 1.00 20.13 562 SER A CA 1
ATOM 606 C C . SER A 1 78 ? 4.048 -4.215 25.366 1.00 21.72 562 SER A C 1
ATOM 607 O O . SER A 1 78 ? 4.549 -3.121 25.647 1.00 20.64 562 SER A O 1
ATOM 610 N N . ILE A 1 79 ? 4.736 -5.351 25.405 1.00 17.36 563 ILE A N 1
ATOM 611 C CA . ILE A 1 79 ? 6.108 -5.428 25.893 1.00 18.40 563 ILE A CA 1
ATOM 612 C C . ILE A 1 79 ? 6.993 -5.950 24.772 1.00 16.93 563 ILE A C 1
ATOM 613 O O . ILE A 1 79 ? 6.710 -7.001 24.193 1.00 18.63 563 ILE A O 1
ATOM 618 N N . THR A 1 80 ? 8.071 -5.236 24.478 1.00 17.85 564 THR A N 1
ATOM 619 C CA . THR A 1 80 ? 9.012 -5.664 23.449 1.00 17.65 564 THR A CA 1
ATOM 620 C C . THR A 1 80 ? 10.302 -6.150 24.089 1.00 18.20 564 THR A C 1
ATOM 621 O O . THR A 1 80 ? 10.872 -5.467 24.947 1.00 18.18 564 THR A O 1
ATOM 625 N N . PHE A 1 81 ? 10.749 -7.333 23.676 1.00 16.01 565 PHE A N 1
ATOM 626 C CA . PHE A 1 81 ? 12.032 -7.893 24.070 1.00 15.47 565 PHE A CA 1
ATOM 627 C C . PHE A 1 81 ? 12.960 -7.883 22.865 1.00 17.14 565 PHE A C 1
ATOM 628 O O . PHE A 1 81 ? 12.558 -8.288 21.769 1.00 15.75 565 PHE A O 1
ATOM 636 N N . LYS A 1 82 ? 14.190 -7.413 23.064 1.00 14.49 566 LYS A N 1
ATOM 637 C CA . LYS A 1 82 ? 15.281 -7.699 22.141 1.00 14.95 566 LYS A CA 1
ATOM 638 C C . LYS A 1 82 ? 15.999 -8.936 22.670 1.00 16.55 566 LYS A C 1
ATOM 639 O O . LYS A 1 82 ? 16.478 -8.935 23.809 1.00 15.12 566 LYS A O 1
ATOM 645 N N . ILE A 1 83 ? 16.044 -10.004 21.869 1.00 15.42 567 ILE A N 1
ATOM 646 C CA . ILE A 1 83 ? 16.575 -11.271 22.347 1.00 14.50 567 ILE A CA 1
ATOM 647 C C . ILE A 1 83 ? 17.668 -11.772 21.417 1.00 14.65 567 ILE A C 1
ATOM 648 O O . ILE A 1 83 ? 17.772 -11.358 20.261 1.00 14.17 567 ILE A O 1
ATOM 653 N N . VAL A 1 84 ? 18.488 -12.675 21.951 1.00 13.24 568 VAL A N 1
ATOM 654 C CA . VAL A 1 84 ? 19.396 -13.493 21.148 1.00 15.31 568 VAL A CA 1
ATOM 655 C C . VAL A 1 84 ? 18.856 -14.916 21.174 1.00 14.34 568 VAL A C 1
ATOM 656 O O . VAL A 1 84 ? 19.010 -15.620 22.184 1.00 13.01 568 VAL A O 1
ATOM 660 N N . PRO A 1 85 ? 18.202 -15.368 20.108 1.00 15.58 569 PRO A N 1
ATOM 661 C CA . PRO A 1 85 ? 17.521 -16.666 20.161 1.00 15.60 569 PRO A CA 1
ATOM 662 C C . PRO A 1 85 ? 18.508 -17.818 20.241 1.00 16.41 569 PRO A C 1
ATOM 663 O O . PRO A 1 85 ? 19.626 -17.758 19.721 1.00 17.49 569 PRO A O 1
ATOM 667 N N . SER A 1 86 ? 18.085 -18.869 20.921 1.00 15.59 570 SER A N 1
ATOM 668 C CA 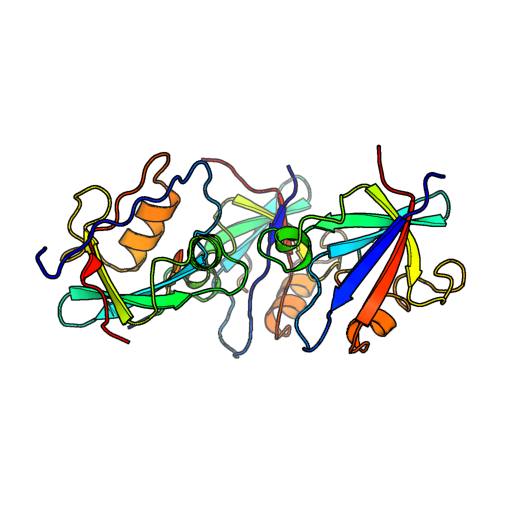. SER A 1 86 ? 18.778 -20.138 20.838 1.00 17.10 570 SER A CA 1
ATOM 669 C C . SER A 1 86 ? 18.260 -20.901 19.625 1.00 18.87 570 SER A C 1
ATOM 670 O O . SER A 1 86 ? 17.218 -20.572 19.052 1.00 18.36 570 SER A O 1
ATOM 673 N N . TYR A 1 87 ? 19.014 -21.916 19.224 1.00 17.47 571 TYR A N 1
ATOM 674 C CA . TYR A 1 87 ? 18.664 -22.744 18.080 1.00 18.48 571 TYR A CA 1
ATOM 675 C C . TYR A 1 87 ? 18.636 -24.199 18.510 1.00 17.46 571 TYR A C 1
ATOM 676 O O . TYR A 1 87 ? 19.445 -24.623 19.341 1.00 18.31 571 TYR A O 1
ATOM 685 N N . ARG A 1 88 ? 17.689 -24.952 17.961 1.00 17.07 572 ARG A N 1
ATOM 686 C CA . ARG A 1 88 ? 17.643 -26.390 18.187 1.00 19.67 572 ARG A CA 1
ATOM 687 C C . ARG A 1 88 ? 18.636 -27.078 17.249 1.00 17.60 572 ARG A C 1
ATOM 688 O O . ARG A 1 88 ? 19.455 -27.907 17.646 1.00 16.07 572 ARG A O 1
ATOM 697 C CA . MET B 1 1 ? -16.773 -29.900 -3.824 1.00 22.91 485 MET B CA 1
ATOM 698 C C . MET B 1 1 ? -16.502 -30.527 -2.464 1.00 26.51 485 MET B C 1
ATOM 699 O O . MET B 1 1 ? -15.347 -30.778 -2.101 1.00 29.31 485 MET B O 1
ATOM 700 N N . GLY B 1 2 ? -17.576 -30.801 -1.728 1.00 28.06 486 GLY B N 1
ATOM 701 C CA . GLY B 1 2 ? -17.476 -31.210 -0.345 1.00 27.94 486 GLY B CA 1
ATOM 702 C C . GLY B 1 2 ? -17.366 -30.006 0.568 1.00 24.41 486 GLY B C 1
ATOM 703 O O . GLY B 1 2 ? -17.142 -28.874 0.141 1.00 28.58 486 GLY B O 1
ATOM 704 N N . ARG B 1 3 ? -17.533 -30.254 1.862 1.00 24.20 487 ARG B N 1
ATOM 705 C CA . ARG B 1 3 ? -17.368 -29.162 2.812 1.00 20.78 487 ARG B CA 1
ATOM 706 C C . ARG B 1 3 ? -15.892 -28.871 3.057 1.00 18.28 487 ARG B C 1
ATOM 707 O O . ARG B 1 3 ? -15.474 -27.708 3.051 1.00 15.41 487 ARG B O 1
ATOM 709 N N . VAL B 1 4 ? -15.086 -29.918 3.259 1.00 16.77 488 VAL B N 1
ATOM 710 C CA . VAL B 1 4 ? -13.704 -29.731 3.688 1.00 15.51 488 VAL B CA 1
ATOM 711 C C . VAL B 1 4 ? -12.872 -29.155 2.546 1.00 14.31 488 VAL B C 1
ATOM 712 O O . VAL B 1 4 ? -13.088 -29.474 1.366 1.00 13.59 488 VAL B O 1
ATOM 716 N N . ARG B 1 5 ? -11.944 -28.265 2.893 1.00 12.63 489 ARG B N 1
ATOM 717 C CA . ARG B 1 5 ? -10.966 -27.713 1.970 1.00 11.83 489 ARG B CA 1
ATOM 718 C C . ARG B 1 5 ? -9.570 -27.953 2.524 1.00 12.53 489 ARG B C 1
ATOM 719 O O . ARG B 1 5 ? -9.379 -28.117 3.733 1.00 12.27 489 ARG B O 1
ATOM 727 N N . LEU B 1 6 ? -8.592 -27.977 1.622 1.00 11.28 490 LEU B N 1
ATOM 728 C CA . LEU B 1 6 ? -7.188 -27.965 1.997 1.00 11.14 490 LEU B CA 1
ATOM 729 C C . LEU B 1 6 ? -6.654 -26.555 1.816 1.00 12.40 490 LEU B C 1
ATOM 730 O O . LEU B 1 6 ? -6.961 -25.895 0.817 1.00 11.26 490 LEU B O 1
ATOM 735 N N . VAL B 1 7 ? -5.868 -26.101 2.790 1.00 10.75 491 VAL B N 1
ATOM 736 C CA . VAL B 1 7 ? -5.168 -24.823 2.725 1.00 11.95 491 VAL B CA 1
ATOM 737 C C . VAL B 1 7 ? -3.675 -25.098 2.819 1.00 12.21 491 VAL B C 1
ATOM 738 O O . VAL B 1 7 ? -3.217 -25.743 3.771 1.00 12.77 491 VAL B O 1
ATOM 742 N N . GLN B 1 8 ? -2.923 -24.612 1.832 1.00 12.75 492 GLN B N 1
ATOM 743 C CA . GLN B 1 8 ? -1.488 -24.837 1.730 1.00 14.30 492 GLN B CA 1
ATOM 744 C C . GLN B 1 8 ? -0.743 -23.602 2.223 1.00 16.27 492 GLN B C 1
ATOM 745 O O . GLN B 1 8 ? -1.112 -22.469 1.899 1.00 14.84 492 GLN B O 1
ATOM 751 N N . PHE B 1 9 ? 0.305 -23.828 3.010 1.00 16.70 493 PHE B N 1
ATOM 752 C CA . PHE B 1 9 ? 1.062 -22.748 3.632 1.00 20.25 493 PHE B CA 1
ATOM 753 C C . PHE B 1 9 ? 2.534 -23.132 3.615 1.00 22.08 493 PHE B C 1
ATOM 754 O O . PHE B 1 9 ? 2.911 -24.174 4.159 1.00 20.95 493 PHE B O 1
ATOM 762 N N . GLN B 1 10 ? 3.358 -22.309 2.968 1.00 21.16 494 GLN B N 1
ATOM 763 C CA . GLN B 1 10 ? 4.802 -22.529 2.920 1.00 21.88 494 GLN B CA 1
ATOM 764 C C . GLN B 1 10 ? 5.445 -21.933 4.168 1.00 22.21 494 GLN B C 1
ATOM 765 O O . GLN B 1 10 ? 5.414 -20.716 4.365 1.00 20.75 494 GLN B O 1
ATOM 771 N N A LYS B 1 11 ? 6.042 -22.784 5.002 0.89 20.69 495 LYS B N 1
ATOM 772 N N B LYS B 1 11 ? 6.003 -22.785 5.023 0.11 20.72 495 LYS B N 1
ATOM 773 C CA A LYS B 1 11 ? 6.589 -22.373 6.295 0.89 20.24 495 LYS B CA 1
ATOM 774 C CA B LYS B 1 11 ? 6.586 -22.359 6.294 0.11 20.33 495 LYS B CA 1
ATOM 775 C C A LYS B 1 11 ? 8.068 -22.743 6.338 0.89 19.98 495 LYS B C 1
ATOM 776 C C B LYS B 1 11 ? 8.060 -22.750 6.293 0.11 20.08 495 LYS B C 1
ATOM 777 O O A LYS B 1 11 ? 8.422 -23.892 6.619 0.89 19.34 495 LYS B O 1
ATOM 778 O O B LYS B 1 11 ? 8.401 -23.919 6.498 0.11 19.42 495 LYS B O 1
ATOM 789 N N . ASN B 1 12 ? 8.933 -21.771 6.065 1.00 20.16 496 ASN B N 1
ATOM 790 C CA . ASN B 1 12 ? 10.366 -22.012 5.968 1.00 21.81 496 ASN B CA 1
ATOM 791 C C . ASN B 1 12 ? 11.123 -21.663 7.239 1.00 22.53 496 ASN B C 1
ATOM 792 O O . ASN B 1 12 ? 12.333 -21.907 7.309 1.00 23.63 496 ASN B O 1
ATOM 797 N N . THR B 1 13 ? 10.449 -21.099 8.239 1.00 21.64 497 THR B N 1
ATOM 798 C CA . THR B 1 13 ? 11.069 -20.702 9.492 1.00 22.62 497 THR B CA 1
ATOM 799 C C . THR B 1 13 ? 10.162 -21.107 10.645 1.00 23.46 497 THR B C 1
ATOM 800 O O . THR B 1 13 ? 9.068 -21.642 10.444 1.00 21.38 497 THR B O 1
ATOM 804 N N . ASP B 1 14 ? 10.628 -20.845 11.867 1.00 24.49 498 ASP B N 1
ATOM 805 C CA . ASP B 1 14 ? 9.804 -20.960 13.062 1.00 25.53 498 ASP B CA 1
ATOM 806 C C . ASP B 1 14 ? 9.112 -19.643 13.414 1.00 24.34 498 ASP B C 1
ATOM 807 O O . ASP B 1 14 ? 8.714 -19.446 14.567 1.00 24.35 498 ASP B O 1
ATOM 812 N N . GLU B 1 15 ? 8.989 -18.739 12.451 1.00 23.80 499 GLU B N 1
ATOM 813 C CA . GLU B 1 15 ? 8.186 -17.544 12.645 1.00 24.09 499 GLU B CA 1
ATOM 814 C C . GLU B 1 15 ? 6.727 -17.943 12.867 1.00 21.39 499 GLU B C 1
ATOM 815 O O . GLU B 1 15 ? 6.255 -18.912 12.262 1.00 19.66 499 GLU B O 1
ATOM 821 N N . PRO B 1 16 ? 5.997 -17.242 13.736 1.00 20.41 500 PRO B N 1
ATOM 822 C CA . PRO B 1 16 ? 4.588 -17.594 13.962 1.00 16.89 500 PRO B CA 1
ATOM 823 C C . PRO B 1 16 ? 3.763 -17.400 12.701 1.00 15.49 500 PRO B C 1
ATOM 824 O O . PRO B 1 16 ? 4.002 -16.488 11.907 1.00 17.83 500 PRO B O 1
ATOM 828 N N . MET B 1 17 ? 2.780 -18.277 12.520 1.00 14.98 501 MET B N 1
ATOM 829 C CA . MET B 1 17 ? 1.877 -18.146 11.387 1.00 16.27 501 MET B CA 1
ATOM 830 C C . MET B 1 17 ? 0.857 -17.032 11.587 1.00 14.47 501 MET B C 1
ATOM 831 O O . MET B 1 17 ? 0.318 -16.516 10.601 1.00 15.64 501 MET B O 1
ATOM 836 N N . GLY B 1 18 ? 0.579 -16.655 12.832 1.00 15.47 502 GLY B N 1
ATOM 837 C CA . GLY B 1 18 ? -0.273 -15.513 13.094 1.00 14.29 502 GLY B CA 1
ATOM 838 C C . GLY B 1 18 ? -1.727 -15.854 13.362 1.00 15.34 502 GLY B C 1
ATOM 839 O O . GLY B 1 18 ? -2.623 -15.108 12.947 1.00 13.08 502 GLY B O 1
ATOM 840 N N . ILE B 1 19 ? -1.988 -16.968 14.049 1.00 11.50 503 ILE B N 1
ATOM 841 C CA . ILE B 1 19 ? -3.340 -17.312 14.489 1.00 12.65 503 ILE B CA 1
ATOM 842 C C . ILE B 1 19 ? -3.266 -17.888 15.899 1.00 13.34 503 ILE B C 1
ATOM 843 O O . ILE B 1 19 ? -2.194 -18.219 16.404 1.00 11.01 503 ILE B O 1
ATOM 848 N N . THR B 1 20 ? -4.425 -17.992 16.544 1.00 12.39 504 THR B N 1
ATOM 849 C CA . THR B 1 20 ? -4.524 -18.696 17.811 1.00 11.75 504 THR B CA 1
ATOM 850 C C . THR B 1 20 ? -5.445 -19.890 17.639 1.00 11.20 504 THR B C 1
ATOM 851 O O . THR B 1 20 ? -6.359 -19.875 16.809 1.00 11.52 504 THR B O 1
ATOM 855 N N . LEU B 1 21 ? -5.179 -20.922 18.429 1.00 9.62 505 LEU B N 1
ATOM 856 C CA . LEU B 1 21 ? -5.903 -22.180 18.383 1.00 11.45 505 LEU B CA 1
ATOM 857 C C . LEU B 1 21 ? -6.527 -22.462 19.742 1.00 12.34 505 LEU B C 1
ATOM 858 O O . LEU B 1 21 ? -5.944 -22.141 20.785 1.00 10.77 505 LEU B O 1
ATOM 863 N N . LYS B 1 22 ? -7.705 -23.073 19.721 1.00 10.71 506 LYS B N 1
ATOM 864 C CA . LYS B 1 22 ? -8.347 -23.636 20.896 1.00 13.31 506 LYS B CA 1
ATOM 865 C C . LYS B 1 22 ? -8.796 -25.046 20.545 1.00 15.17 506 LYS B C 1
ATOM 866 O O . LYS B 1 22 ? -9.235 -25.291 19.418 1.00 16.13 506 LYS B O 1
ATOM 872 N N . MET B 1 23 ? -8.668 -25.973 21.490 1.00 13.13 507 MET B N 1
ATOM 873 C CA . MET B 1 23 ? -9.276 -27.295 21.381 1.00 15.81 507 MET B CA 1
ATOM 874 C C . MET B 1 23 ? -10.473 -27.357 22.318 1.00 16.35 507 MET B C 1
ATOM 875 O O . MET B 1 23 ? -10.377 -26.933 23.473 1.00 16.44 507 MET B O 1
ATOM 880 N N . ASN B 1 24 ? -11.596 -27.894 21.842 1.00 15.57 508 ASN B N 1
ATOM 881 C CA . ASN B 1 24 ? -12.791 -27.954 22.679 1.00 17.24 508 ASN B CA 1
ATOM 882 C C . ASN B 1 24 ? -13.110 -29.399 23.061 1.00 18.49 508 ASN B C 1
ATOM 883 O O . ASN B 1 24 ? -12.379 -30.340 22.730 1.00 17.68 508 ASN B O 1
ATOM 888 N N . GLU B 1 25 ? -14.232 -29.569 23.771 1.00 19.86 509 GLU B N 1
ATOM 889 C CA . GLU B 1 25 ? -14.588 -30.875 24.318 1.00 21.22 509 GLU B CA 1
ATOM 890 C C . GLU B 1 25 ? -14.888 -31.908 23.238 1.00 19.01 509 GLU B C 1
ATOM 891 O O . GLU B 1 25 ? -14.842 -33.110 23.522 1.00 20.07 509 GLU B O 1
ATOM 897 N N . LEU B 1 26 ? -15.205 -31.471 22.019 1.00 17.30 510 LEU B N 1
ATOM 898 C CA . LEU B 1 26 ? -15.409 -32.378 20.897 1.00 16.26 510 LEU B CA 1
ATOM 899 C C . LEU B 1 26 ? -14.106 -32.749 20.204 1.00 16.65 510 LEU B C 1
ATOM 900 O O . LEU B 1 26 ? -14.144 -33.435 19.178 1.00 14.66 510 LEU B O 1
ATOM 905 N N . ASN B 1 27 ? -12.966 -32.308 20.744 1.00 16.76 511 ASN B N 1
ATOM 906 C CA . ASN B 1 27 ? -11.646 -32.529 20.151 1.00 16.03 511 ASN B CA 1
ATOM 907 C C . ASN B 1 27 ? -11.514 -31.851 18.791 1.00 13.28 511 ASN B C 1
ATOM 908 O O . ASN B 1 27 ? -10.800 -32.331 17.910 1.00 13.66 511 ASN B O 1
ATOM 913 N N . HIS B 1 28 ? -12.198 -30.725 18.622 1.00 13.38 512 HIS B N 1
ATOM 914 C CA . HIS B 1 28 ? -12.047 -29.891 17.443 1.00 11.64 512 HIS B CA 1
ATOM 915 C C . HIS B 1 28 ? -11.043 -28.783 17.717 1.00 11.89 512 HIS B C 1
ATOM 916 O O . HIS B 1 28 ? -11.022 -28.199 18.803 1.00 13.41 512 HIS B O 1
ATOM 923 N N . CYS B 1 29 ? -10.225 -28.479 16.720 1.00 10.95 513 CYS B N 1
ATOM 924 C CA . CYS B 1 29 ? -9.220 -27.433 16.852 1.00 12.69 513 CYS B CA 1
ATOM 925 C C . CYS B 1 29 ? -9.748 -26.194 16.129 1.00 12.30 513 CYS B C 1
ATOM 926 O O . CYS B 1 29 ? -9.920 -26.212 14.905 1.00 11.67 513 CYS B O 1
ATOM 929 N N . ILE B 1 30 ? -10.020 -25.132 16.891 1.00 11.47 514 ILE B N 1
ATOM 930 C CA . ILE B 1 30 ? -10.706 -23.935 16.406 1.00 10.98 514 ILE B CA 1
ATOM 931 C C . ILE B 1 30 ? -9.684 -22.845 16.118 1.00 12.41 514 ILE B C 1
ATOM 932 O O . ILE B 1 30 ? -8.812 -22.582 16.951 1.00 11.62 514 ILE B O 1
ATOM 937 N N . VAL B 1 31 ? -9.806 -22.186 14.964 1.00 10.10 515 VAL B N 1
ATOM 938 C CA . VAL B 1 31 ? -9.047 -20.962 14.700 1.00 10.94 515 VAL B CA 1
ATOM 939 C C . VAL B 1 31 ? -9.796 -19.836 15.411 1.00 12.57 515 VAL B C 1
ATOM 940 O O . VAL B 1 31 ? -10.846 -19.383 14.948 1.00 11.64 515 VAL B O 1
ATOM 944 N N . ALA B 1 32 ? -9.279 -19.406 16.561 1.00 12.03 516 ALA B N 1
ATOM 945 C CA . ALA B 1 32 ? -10.010 -18.483 17.419 1.00 12.64 516 ALA B CA 1
ATOM 946 C C . ALA B 1 32 ? -9.707 -17.014 17.139 1.00 13.49 516 ALA B C 1
ATOM 947 O O . ALA B 1 32 ? -10.521 -16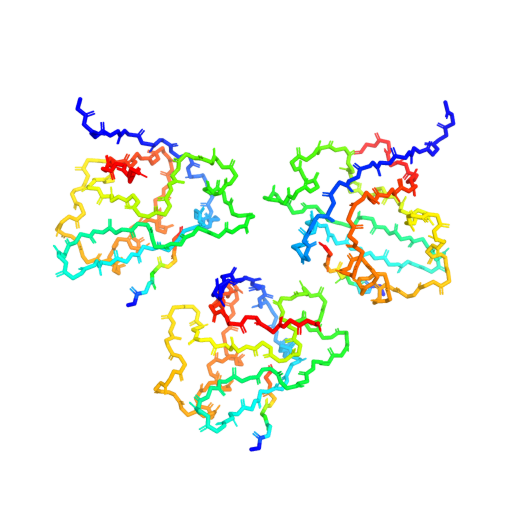.149 17.485 1.00 12.04 516 ALA B O 1
ATOM 949 N N . ARG B 1 33 ? -8.565 -16.713 16.529 1.00 13.01 517 ARG B N 1
ATOM 950 C CA . ARG B 1 33 ? -8.174 -15.338 16.268 1.00 12.68 517 ARG B CA 1
ATOM 951 C C . ARG B 1 33 ? -7.152 -15.359 15.148 1.00 13.40 517 ARG B C 1
ATOM 952 O O . ARG B 1 33 ? -6.400 -16.327 15.006 1.00 11.78 517 ARG B O 1
ATOM 960 N N . ILE B 1 34 ? -7.118 -14.283 14.366 1.00 13.78 518 ILE B N 1
ATOM 961 C CA . ILE B 1 34 ? -6.153 -14.131 13.280 1.00 13.64 518 ILE B CA 1
ATOM 962 C C . ILE B 1 34 ? -5.470 -12.776 13.431 1.00 15.78 518 ILE B C 1
ATOM 963 O O . ILE B 1 34 ? -6.133 -11.736 13.346 1.00 15.50 518 ILE B O 1
ATOM 968 N N . MET B 1 35 ? -4.146 -12.790 13.628 1.00 16.84 519 MET B N 1
ATOM 969 C CA . MET B 1 35 ? -3.370 -11.567 13.839 1.00 17.51 519 MET B CA 1
ATOM 970 C C . MET B 1 35 ? -3.337 -10.701 12.587 1.00 18.39 519 MET B C 1
ATOM 971 O O . MET B 1 35 ? -3.015 -11.182 11.499 1.00 17.39 519 MET B O 1
ATOM 976 N N . HIS B 1 36 ? -3.599 -9.402 12.767 1.00 21.00 520 HIS B N 1
ATOM 977 C CA . HIS B 1 36 ? -3.680 -8.457 11.651 1.00 23.79 520 HIS B CA 1
ATOM 978 C C . HIS B 1 36 ? -2.426 -8.477 10.776 1.00 22.75 520 HIS B C 1
ATOM 979 O O . HIS B 1 36 ? -2.511 -8.567 9.546 1.00 24.72 520 HIS B O 1
ATOM 986 N N . GLY B 1 37 ? -1.252 -8.395 11.386 1.00 22.99 521 GLY B N 1
ATOM 987 C CA . GLY B 1 37 ? -0.044 -8.287 10.592 1.00 19.91 521 GLY B CA 1
ATOM 988 C C . GLY B 1 37 ? 0.624 -9.606 10.264 1.00 21.86 521 GLY B C 1
ATOM 989 O O . GLY B 1 37 ? 1.771 -9.625 9.804 1.00 20.93 521 GLY B O 1
ATOM 990 N N . GLY B 1 38 ? -0.088 -10.723 10.477 1.00 18.71 522 GLY B N 1
ATOM 991 C CA . GLY B 1 38 ? 0.515 -12.030 10.345 1.00 18.13 522 GLY B CA 1
ATOM 992 C C . GLY B 1 38 ? 0.371 -12.642 8.963 1.00 17.01 522 GLY B C 1
ATOM 993 O O . GLY B 1 38 ? -0.354 -12.153 8.102 1.00 15.24 522 GLY B O 1
ATOM 994 N N . MET B 1 39 ? 1.075 -13.759 8.776 1.00 13.86 523 MET B N 1
ATOM 995 C CA . MET B 1 39 ? 1.148 -14.394 7.463 1.00 17.45 523 MET B CA 1
ATOM 996 C C . MET B 1 39 ? -0.172 -15.049 7.067 1.00 14.73 523 MET B C 1
ATOM 997 O O . MET B 1 39 ? -0.512 -15.076 5.880 1.00 15.48 523 MET B O 1
ATOM 1002 N N . ILE B 1 40 ? -0.926 -15.580 8.028 1.00 13.77 524 ILE B N 1
ATOM 1003 C CA . ILE B 1 40 ? -2.226 -16.155 7.691 1.00 13.48 524 ILE B CA 1
ATOM 1004 C C . ILE B 1 40 ? -3.193 -15.061 7.246 1.00 14.46 524 ILE B C 1
ATOM 1005 O O . ILE B 1 40 ? -3.951 -15.235 6.281 1.00 13.04 524 ILE B O 1
ATOM 1010 N N . HIS B 1 41 ? -3.172 -13.909 7.922 1.00 13.90 525 HIS B N 1
ATOM 1011 C CA . HIS B 1 41 ? -4.037 -12.809 7.503 1.00 15.19 525 HIS B CA 1
ATOM 1012 C C . HIS B 1 41 ? -3.655 -12.309 6.116 1.00 14.62 525 HIS B C 1
ATOM 1013 O O . HIS B 1 41 ? -4.529 -11.999 5.299 1.00 13.30 525 HIS B O 1
ATOM 1020 N N . ARG B 1 42 ? -2.351 -12.203 5.842 1.00 14.45 526 ARG B N 1
ATOM 1021 C CA . ARG B 1 42 ? -1.886 -11.795 4.518 1.00 16.24 526 ARG B CA 1
ATOM 1022 C C . ARG B 1 42 ? -2.368 -12.762 3.439 1.00 15.98 526 ARG B C 1
ATOM 1023 O O . ARG B 1 42 ? -2.821 -12.340 2.367 1.00 14.43 526 ARG B O 1
ATOM 1031 N N . GLN B 1 43 ? -2.272 -14.068 3.701 1.00 14.37 527 GLN B N 1
ATOM 1032 C CA . GLN B 1 43 ? -2.762 -15.056 2.741 1.00 12.58 527 GLN B CA 1
ATOM 1033 C C . GLN B 1 43 ? -4.259 -14.891 2.495 1.00 13.11 527 GLN B C 1
ATOM 1034 O O . GLN B 1 43 ? -4.737 -15.042 1.359 1.00 11.73 527 GLN B O 1
ATOM 1040 N N . GLY B 1 44 ? -5.016 -14.600 3.551 1.00 10.64 528 GLY B N 1
ATOM 1041 C CA . GLY B 1 44 ? -6.416 -14.241 3.419 1.00 11.37 528 GLY B CA 1
ATOM 1042 C C . GLY B 1 44 ? -7.370 -15.390 3.188 1.00 11.15 528 GLY B C 1
ATOM 1043 O O . GLY B 1 44 ? -8.540 -15.144 2.872 1.00 10.83 528 GLY B O 1
ATOM 1044 N N . THR B 1 45 ? -6.918 -16.636 3.346 1.00 10.33 529 THR B N 1
ATOM 1045 C CA . THR B 1 45 ? -7.771 -17.795 3.096 1.00 10.04 529 THR B CA 1
ATOM 1046 C C . THR B 1 45 ? -8.521 -18.255 4.349 1.00 11.64 529 THR B C 1
ATOM 1047 O O . THR B 1 45 ? -9.736 -18.481 4.299 1.00 10.43 529 THR B O 1
ATOM 1051 N N . LEU B 1 46 ? -7.821 -18.411 5.474 1.00 9.55 530 LEU B N 1
ATOM 1052 C CA . LEU B 1 46 ? -8.466 -18.883 6.696 1.00 10.86 530 LEU B CA 1
ATOM 1053 C C . LEU B 1 46 ? -9.290 -17.773 7.338 1.00 10.85 530 LEU B C 1
ATOM 1054 O O . LEU B 1 46 ? -8.967 -16.589 7.221 1.00 11.72 530 LEU B O 1
ATOM 1059 N N . HIS B 1 47 ? -10.369 -18.174 8.018 1.00 11.75 531 HIS B N 1
ATOM 1060 C CA . HIS B 1 47 ? -11.241 -17.273 8.761 1.00 12.97 531 HIS B CA 1
ATOM 1061 C C . HIS B 1 47 ? -11.375 -17.750 10.202 1.00 11.42 531 HIS B C 1
ATOM 1062 O O . HIS B 1 47 ? -11.235 -18.940 10.487 1.00 9.73 531 HIS B O 1
ATOM 1069 N N . VAL B 1 48 ? -11.657 -16.812 11.115 1.00 10.32 532 VAL B N 1
ATOM 1070 C CA . VAL B 1 48 ? -11.973 -17.197 12.485 1.00 11.34 532 VAL B CA 1
ATOM 1071 C C . VAL B 1 48 ? -13.222 -18.067 12.476 1.00 12.25 532 VAL B C 1
ATOM 1072 O O . VAL B 1 48 ? -14.199 -17.783 11.772 1.00 11.04 532 VAL B O 1
ATOM 1076 N N . GLY B 1 49 ? -13.189 -19.154 13.242 1.00 11.74 533 GLY B N 1
ATOM 1077 C CA . GLY B 1 49 ? -14.253 -20.128 13.243 1.00 11.71 533 GLY B CA 1
ATOM 1078 C C . GLY B 1 49 ? -13.980 -21.345 12.385 1.00 12.05 533 GLY B C 1
ATOM 1079 O O . GLY B 1 49 ? -14.635 -22.377 12.574 1.00 10.92 533 GLY B O 1
ATOM 1080 N N . ASP B 1 50 ? -13.039 -21.246 11.443 1.00 10.99 534 ASP B N 1
ATOM 1081 C CA . ASP B 1 50 ? -12.546 -22.426 10.744 1.00 11.70 534 ASP B CA 1
ATOM 1082 C C . ASP B 1 50 ? -12.018 -23.430 11.764 1.00 11.25 534 ASP B C 1
ATOM 1083 O O . ASP B 1 50 ? -11.563 -23.061 12.852 1.00 10.34 534 ASP B O 1
ATOM 1088 N N . GLU B 1 51 ? -12.091 -24.710 11.413 1.00 10.10 535 GLU B N 1
ATOM 1089 C CA . GLU B 1 51 ? -11.607 -25.781 12.270 1.00 10.00 535 GLU B CA 1
ATOM 1090 C C . GLU B 1 51 ? -10.596 -26.623 11.508 1.00 11.48 535 GLU B C 1
ATOM 1091 O O . GLU B 1 51 ? -10.860 -27.039 10.378 1.00 11.51 535 GLU B O 1
ATOM 1097 N N . ILE B 1 52 ? -9.431 -26.839 12.114 1.00 9.14 536 ILE B N 1
ATOM 1098 C CA . ILE B 1 52 ? -8.365 -27.635 11.514 1.00 8.64 536 ILE B CA 1
ATOM 1099 C C . ILE B 1 52 ? -8.563 -29.093 11.910 1.00 10.73 536 ILE B C 1
ATOM 1100 O O . ILE B 1 52 ? -8.502 -29.428 13.097 1.00 9.44 536 ILE B O 1
ATOM 1105 N N . ARG B 1 53 ? -8.815 -29.963 10.922 1.00 8.09 537 ARG B N 1
ATOM 1106 C CA . ARG B 1 53 ? -9.010 -31.382 11.204 1.00 9.73 537 ARG B CA 1
ATOM 1107 C C . ARG B 1 53 ? -7.704 -32.164 11.169 1.00 9.86 537 ARG B C 1
ATOM 1108 O O . ARG B 1 53 ? -7.527 -33.101 11.955 1.00 8.93 537 ARG B O 1
ATOM 1116 N N . GLU B 1 54 ? -6.799 -31.803 10.257 1.00 9.47 538 GLU B N 1
ATOM 1117 C CA . GLU B 1 54 ? -5.517 -32.476 10.083 1.00 11.07 538 GLU B CA 1
ATOM 1118 C C . GLU B 1 54 ? -4.452 -31.444 9.735 1.00 9.94 538 GLU B C 1
ATOM 1119 O O . GLU B 1 54 ? -4.741 -30.413 9.126 1.00 11.47 538 GLU B O 1
ATOM 1125 N N . ILE B 1 55 ? -3.217 -31.737 10.125 1.00 9.75 539 ILE B N 1
ATOM 1126 C CA . ILE B 1 55 ? -2.051 -30.935 9.763 1.00 10.24 539 ILE B CA 1
ATOM 1127 C C . ILE B 1 55 ? -1.041 -31.883 9.141 1.00 10.67 539 ILE B C 1
ATOM 1128 O O . ILE B 1 55 ? -0.559 -32.802 9.816 1.00 11.42 539 ILE B O 1
ATOM 1133 N N . ASN B 1 56 ? -0.731 -31.673 7.862 1.00 9.95 540 ASN B N 1
ATOM 1134 C CA . ASN B 1 56 ? 0.097 -32.610 7.098 1.00 10.96 540 ASN B CA 1
ATOM 1135 C C . ASN B 1 56 ? -0.401 -34.051 7.249 1.00 12.23 540 ASN B C 1
ATOM 1136 O O . ASN B 1 56 ? 0.386 -34.996 7.344 1.00 12.40 540 ASN B O 1
ATOM 1141 N N . GLY B 1 57 ? -1.727 -34.219 7.274 1.00 11.56 541 GLY B N 1
ATOM 1142 C CA . GLY B 1 57 ? -2.329 -35.534 7.387 1.00 11.83 541 GLY B CA 1
ATOM 1143 C C . GLY B 1 57 ? -2.401 -36.105 8.788 1.00 11.48 541 GLY B C 1
ATOM 1144 O O . GLY B 1 57 ? -2.974 -37.191 8.967 1.00 11.19 541 GLY B O 1
ATOM 1145 N N . ILE B 1 58 ? -1.835 -35.422 9.778 1.00 10.66 542 ILE B N 1
ATOM 1146 C CA . ILE B 1 58 ? -1.913 -35.848 11.173 1.00 10.81 542 ILE B CA 1
ATOM 1147 C C . ILE B 1 58 ? -3.218 -35.345 11.777 1.00 11.91 542 ILE B C 1
ATOM 1148 O O . ILE B 1 58 ? -3.509 -34.143 11.738 1.00 10.27 542 ILE B O 1
ATOM 1153 N N . SER B 1 59 ? -3.991 -36.258 12.361 1.00 10.84 543 SER B N 1
ATOM 1154 C CA . SER B 1 59 ? -5.249 -35.892 13.003 1.00 12.44 543 SER B CA 1
ATOM 1155 C C . SER B 1 59 ? -4.995 -35.093 14.276 1.00 11.24 543 SER B C 1
ATOM 1156 O O . SER B 1 59 ? -4.181 -35.484 15.115 1.00 10.08 543 SER B O 1
ATOM 1159 N N . VAL B 1 60 ? -5.721 -33.984 14.439 1.00 10.19 544 VAL B N 1
ATOM 1160 C CA . VAL B 1 60 ? -5.619 -33.217 15.680 1.00 11.11 544 VAL B CA 1
ATOM 1161 C C . VAL B 1 60 ? -6.441 -33.819 16.809 1.00 12.12 544 VAL B C 1
ATOM 1162 O O . VAL B 1 60 ? -6.253 -33.433 17.972 1.00 11.56 544 VAL B O 1
ATOM 1166 N N . ALA B 1 61 ? -7.310 -34.793 16.504 1.00 11.78 545 ALA B N 1
ATOM 1167 C CA . ALA B 1 61 ? -8.371 -35.170 17.435 1.00 12.52 545 ALA B CA 1
ATOM 1168 C C . ALA B 1 61 ? -7.823 -35.700 18.760 1.00 14.91 545 ALA B C 1
ATOM 1169 O O . ALA B 1 61 ? -8.413 -35.455 19.818 1.00 14.96 545 ALA B O 1
ATOM 1171 N N . ASN B 1 62 ? -6.701 -36.419 18.737 1.00 12.31 546 ASN B N 1
ATOM 1172 C CA . ASN B 1 62 ? -6.142 -36.948 19.977 1.00 14.78 546 ASN B CA 1
ATOM 1173 C C . ASN B 1 62 ? -4.954 -36.141 20.483 1.00 15.01 546 ASN B C 1
ATOM 1174 O O . ASN B 1 62 ? -4.221 -36.615 21.354 1.00 15.48 546 ASN B O 1
ATOM 1179 N N . GLN B 1 63 ? -4.741 -34.943 19.957 1.00 13.19 547 GLN B N 1
ATOM 1180 C CA . GLN B 1 63 ? -3.629 -34.102 20.363 1.00 13.82 547 GLN B CA 1
ATOM 1181 C C . GLN B 1 63 ? -4.117 -33.024 21.318 1.00 14.76 547 GLN B C 1
ATOM 1182 O O . GLN B 1 63 ? -5.265 -32.584 21.242 1.00 16.68 547 GLN B O 1
ATOM 1188 N N . THR B 1 64 ? -3.240 -32.609 22.229 1.00 13.67 548 THR B N 1
ATOM 1189 C CA . THR B 1 64 ? -3.543 -31.426 23.016 1.00 15.05 548 THR B CA 1
ATOM 1190 C C . THR B 1 64 ? -3.162 -30.176 22.231 1.00 14.67 548 THR B C 1
ATOM 1191 O O . THR B 1 64 ? -2.354 -30.221 21.302 1.00 12.51 548 THR B O 1
ATOM 1195 N N . VAL B 1 65 ? -3.760 -29.043 22.610 1.00 14.16 549 VAL B N 1
ATOM 1196 C CA . VAL B 1 65 ? -3.439 -27.806 21.905 1.00 13.93 549 VAL B CA 1
ATOM 1197 C C . VAL B 1 65 ? -1.960 -27.468 22.070 1.00 14.46 549 VAL B C 1
ATOM 1198 O O . VAL B 1 65 ? -1.327 -26.959 21.134 1.00 12.33 549 VAL B O 1
ATOM 1202 N N . GLU B 1 66 ? -1.370 -27.791 23.231 1.00 14.89 550 GLU B N 1
ATOM 1203 C CA . GLU B 1 66 ? 0.068 -27.585 23.412 1.00 15.49 550 GLU B CA 1
ATOM 1204 C C . GLU B 1 66 ? 0.876 -28.436 22.440 1.00 14.53 550 GLU B C 1
ATOM 1205 O O . GLU B 1 66 ? 1.882 -27.974 21.885 1.00 13.67 550 GLU B O 1
ATOM 1211 N N . GLN B 1 67 ? 0.467 -29.689 22.240 1.00 13.12 551 GLN B N 1
ATOM 1212 C CA . GLN B 1 67 ? 1.165 -30.549 21.289 1.00 12.77 551 GLN B CA 1
ATOM 1213 C C . GLN B 1 67 ? 1.065 -29.999 19.874 1.00 12.92 551 GLN B C 1
ATOM 1214 O O . GLN B 1 67 ? 2.032 -30.065 19.104 1.00 13.41 551 GLN B O 1
ATOM 1220 N N . LEU B 1 68 ? -0.089 -29.427 19.520 1.00 12.30 552 LEU B N 1
ATOM 1221 C CA . LEU B 1 68 ? -0.244 -28.824 18.201 1.00 10.95 552 LEU B CA 1
ATOM 1222 C C . LEU B 1 68 ? 0.648 -27.597 18.049 1.00 11.71 552 LEU B C 1
ATOM 1223 O O . LEU B 1 68 ? 1.305 -27.422 17.018 1.00 11.45 552 LEU B O 1
ATOM 1228 N N . GLN B 1 69 ? 0.689 -26.738 19.070 1.00 10.26 553 GLN B N 1
ATOM 1229 C CA . GLN B 1 69 ? 1.588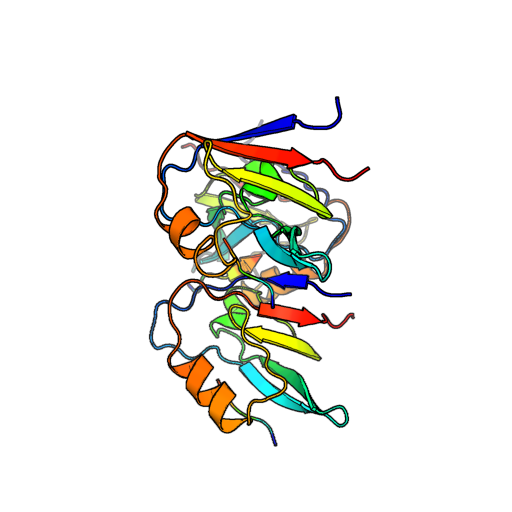 -25.588 19.022 1.00 11.19 553 GLN B CA 1
ATOM 1230 C C . GLN B 1 69 ? 3.032 -26.029 18.793 1.00 12.38 553 GLN B C 1
ATOM 1231 O O . GLN B 1 69 ? 3.746 -25.451 17.965 1.00 12.10 553 GLN B O 1
ATOM 1237 N N . LYS B 1 70 ? 3.472 -27.065 19.511 1.00 12.57 554 LYS B N 1
ATOM 1238 C CA . LYS B 1 70 ? 4.847 -27.531 19.375 1.00 14.91 554 LYS B CA 1
ATOM 1239 C C . LYS B 1 70 ? 5.082 -28.147 18.003 1.00 15.22 554 LYS B C 1
ATOM 1240 O O . LYS B 1 70 ? 6.129 -27.927 17.381 1.00 14.80 554 LYS B O 1
ATOM 1246 N N . MET B 1 71 ? 4.111 -28.917 17.515 1.00 13.54 555 MET B N 1
ATOM 1247 C CA . MET B 1 71 ? 4.225 -29.537 16.200 1.00 14.70 555 MET B CA 1
ATOM 1248 C C . MET B 1 71 ? 4.335 -28.483 15.104 1.00 15.10 555 MET B C 1
ATOM 1249 O O . MET B 1 71 ? 5.204 -28.566 14.224 1.00 13.95 555 MET B O 1
ATOM 1254 N N . LEU B 1 72 ? 3.467 -27.469 15.148 1.00 12.60 556 LEU B N 1
ATOM 1255 C CA . LEU B 1 72 ? 3.511 -26.430 14.125 1.00 13.14 556 LEU B CA 1
ATOM 1256 C C . LEU B 1 72 ? 4.820 -25.656 14.181 1.00 14.75 556 LEU B C 1
ATOM 1257 O O . LEU B 1 72 ? 5.360 -25.265 13.141 1.00 14.90 556 LEU B O 1
ATOM 1262 N N . ARG B 1 73 ? 5.348 -25.418 15.381 1.00 14.81 557 ARG B N 1
ATOM 1263 C CA . ARG B 1 73 ? 6.629 -24.719 15.456 1.00 15.45 557 ARG B CA 1
ATOM 1264 C C . ARG B 1 73 ? 7.757 -25.543 14.843 1.00 16.69 557 ARG B C 1
ATOM 1265 O O . ARG B 1 73 ? 8.678 -24.973 14.245 1.00 19.54 557 ARG B O 1
ATOM 1273 N N . GLU B 1 74 ? 7.686 -26.878 14.941 1.00 14.99 558 GLU B N 1
ATOM 1274 C CA . GLU B 1 74 ? 8.753 -27.735 14.426 1.00 16.34 558 GLU B CA 1
ATOM 1275 C C . GLU B 1 74 ? 8.649 -27.981 12.925 1.00 17.39 558 GLU B C 1
ATOM 1276 O O . GLU B 1 74 ? 9.663 -28.283 12.279 1.00 18.97 558 GLU B O 1
ATOM 1282 N N . MET B 1 75 ? 7.446 -27.907 12.364 1.00 14.35 559 MET B N 1
ATOM 1283 C CA . MET B 1 75 ? 7.236 -28.248 10.964 1.00 15.94 559 MET B CA 1
ATOM 1284 C C . MET B 1 75 ? 7.848 -27.204 10.042 1.00 17.02 559 MET B C 1
ATOM 1285 O O . MET B 1 75 ? 7.786 -26.002 10.312 1.00 16.33 559 MET B O 1
ATOM 1290 N N . ARG B 1 76 ? 8.426 -27.675 8.937 1.00 16.64 560 ARG B N 1
ATOM 1291 C CA . ARG B 1 76 ? 9.021 -26.821 7.918 1.00 18.62 560 ARG B CA 1
ATOM 1292 C C . ARG B 1 76 ? 8.533 -27.260 6.551 1.00 17.24 560 ARG B C 1
ATOM 1293 O O . ARG B 1 76 ? 8.143 -28.414 6.349 1.00 18.13 560 ARG B O 1
ATOM 1301 N N . GLY B 1 77 ? 8.577 -26.330 5.604 1.00 17.15 561 GLY B N 1
ATOM 1302 C CA . GLY B 1 77 ? 8.243 -26.647 4.234 1.00 19.82 561 GLY B CA 1
ATOM 1303 C C . GLY B 1 77 ? 6.771 -26.458 3.940 1.00 19.29 561 GLY B C 1
ATOM 1304 O O . GLY B 1 77 ? 6.143 -25.531 4.457 1.00 19.18 561 GLY B O 1
ATOM 1305 N N A SER B 1 78 ? 6.209 -27.329 3.109 0.46 19.11 562 SER B N 1
ATOM 1306 N N B SER B 1 78 ? 6.207 -27.333 3.114 0.54 19.08 562 SER B N 1
ATOM 1307 C CA A SER B 1 78 ? 4.801 -27.232 2.750 0.46 19.86 562 SER B CA 1
ATOM 1308 C CA B SER B 1 78 ? 4.801 -27.231 2.749 0.54 19.85 562 SER B CA 1
ATOM 1309 C C A SER B 1 78 ? 3.952 -27.783 3.888 0.46 19.04 562 SER B C 1
ATOM 1310 C C B SER B 1 78 ? 3.941 -27.788 3.875 0.54 19.02 562 SER B C 1
ATOM 1311 O O A SER B 1 78 ? 4.128 -28.936 4.301 0.46 19.43 562 SER B O 1
ATOM 1312 O O B SER B 1 78 ? 4.099 -28.951 4.269 0.54 19.44 562 SER B O 1
ATOM 1317 N N . ILE B 1 79 ? 3.045 -26.957 4.403 1.00 16.24 563 ILE B N 1
ATOM 1318 C CA . ILE B 1 79 ? 2.115 -27.350 5.455 1.00 16.01 563 ILE B CA 1
ATOM 1319 C C . ILE B 1 79 ? 0.725 -27.385 4.845 1.00 14.95 563 ILE B C 1
ATOM 1320 O O . ILE B 1 79 ? 0.300 -26.412 4.214 1.00 16.08 563 ILE B O 1
ATOM 1325 N N . THR B 1 80 ? 0.022 -28.496 5.023 1.00 14.64 564 THR B N 1
ATOM 1326 C CA . THR B 1 80 ? -1.341 -28.636 4.528 1.00 13.13 564 THR B CA 1
ATOM 1327 C C . THR B 1 80 ? -2.289 -28.687 5.715 1.00 13.32 564 THR B C 1
ATOM 1328 O O . THR B 1 80 ? -2.161 -29.560 6.579 1.00 13.70 564 THR B O 1
ATOM 1332 N N A PHE B 1 81 ? -3.252 -27.774 5.739 0.45 12.50 565 PHE B N 1
ATOM 1333 N N B PHE B 1 81 ? -3.212 -27.733 5.767 0.55 12.61 565 PHE B N 1
ATOM 1334 C CA A PHE B 1 81 ? -4.293 -27.751 6.755 0.45 12.31 565 PHE B CA 1
ATOM 1335 C CA B PHE B 1 81 ? -4.302 -27.731 6.729 0.55 12.22 565 PHE B CA 1
ATOM 1336 C C A PHE B 1 81 ? -5.586 -28.257 6.135 0.45 12.23 565 PHE B C 1
ATOM 1337 C C B PHE B 1 81 ? -5.528 -28.341 6.069 0.55 12.22 565 PHE B C 1
ATOM 1338 O O A PHE B 1 81 ? -6.101 -27.649 5.192 0.45 11.55 565 PHE B O 1
ATOM 1339 O O B PHE B 1 81 ? -5.918 -27.921 4.975 0.55 11.35 565 PHE B O 1
ATOM 1354 N N A LYS B 1 82 ? -6.101 -29.365 6.657 0.45 12.10 566 LYS B N 1
ATOM 1355 N N B LYS B 1 82 ? -6.130 -29.322 6.728 0.55 12.10 566 LYS B N 1
ATOM 1356 C CA A LYS B 1 82 ? -7.427 -29.843 6.287 0.45 11.96 566 LYS B CA 1
ATOM 1357 C CA B LYS B 1 82 ? -7.426 -29.852 6.322 0.55 11.95 566 LYS B CA 1
ATOM 1358 C C A LYS B 1 82 ? -8.441 -29.141 7.181 0.45 11.32 566 LYS B C 1
ATOM 1359 C C B LYS B 1 82 ? -8.474 -29.167 7.191 0.55 11.50 566 LYS B C 1
ATOM 1360 O O A LYS B 1 82 ? -8.431 -29.333 8.402 0.45 11.50 566 LYS B O 1
ATOM 1361 O O B LYS B 1 82 ? -8.519 -29.390 8.405 0.55 11.35 566 LYS B O 1
ATOM 1372 N N . ILE B 1 83 ? -9.288 -28.302 6.589 1.00 10.30 567 ILE B N 1
ATOM 1373 C CA . ILE B 1 83 ? -10.169 -27.438 7.370 1.00 11.18 567 ILE B CA 1
ATOM 1374 C C . ILE B 1 83 ? -11.633 -27.667 7.013 1.00 12.19 567 ILE B C 1
ATOM 1375 O O . ILE B 1 83 ? -11.985 -27.990 5.871 1.00 12.57 567 ILE B O 1
ATOM 1380 N N . VAL B 1 84 ? -12.481 -27.516 8.027 1.00 10.36 568 VAL B N 1
ATOM 1381 C CA . VAL B 1 84 ? -13.922 -27.338 7.852 1.00 11.47 568 VAL B CA 1
ATOM 1382 C C . VAL B 1 84 ? -14.191 -25.838 7.916 1.00 11.01 568 VAL B C 1
ATOM 1383 O O . VAL B 1 84 ? -14.061 -25.241 8.998 1.00 11.27 568 VAL B O 1
ATOM 1387 N N . PRO B 1 85 ? -14.515 -25.188 6.798 1.00 13.31 569 PRO B N 1
ATOM 1388 C CA . PRO B 1 85 ? -14.615 -23.724 6.795 1.00 13.67 569 PRO B CA 1
ATOM 1389 C C . PRO B 1 85 ? -15.901 -23.244 7.441 1.00 14.60 569 PRO B C 1
ATOM 1390 O O . PRO B 1 85 ? -16.974 -23.818 7.235 1.00 15.20 569 PRO B O 1
ATOM 1394 N N . SER B 1 86 ? -15.793 -22.167 8.211 1.00 15.06 570 SER B N 1
ATOM 1395 C CA . SER B 1 86 ? -17.003 -21.461 8.594 1.00 18.35 570 SER B CA 1
ATOM 1396 C C . SER B 1 86 ? -17.595 -20.764 7.367 1.00 18.52 570 SER B C 1
ATOM 1397 O O . SER B 1 86 ? -16.904 -20.483 6.382 1.00 17.79 570 SER B O 1
ATOM 1400 N N . TYR B 1 87 ? -18.903 -20.506 7.424 1.00 19.13 571 TYR B N 1
ATOM 1401 C CA . TYR B 1 87 ? -19.598 -19.916 6.283 1.00 22.43 571 TYR B CA 1
ATOM 1402 C C . TYR B 1 87 ? -19.410 -18.405 6.219 1.00 23.35 571 TYR B C 1
ATOM 1403 O O . TYR B 1 87 ? -19.302 -17.836 5.127 1.00 24.36 571 TYR B O 1
ATOM 1412 N N . ARG B 1 88 ? -19.381 -17.739 7.368 1.00 24.36 572 ARG B N 1
ATOM 1413 C CA . ARG B 1 88 ? -19.312 -16.282 7.408 1.00 26.95 572 ARG B CA 1
ATOM 1414 C C . ARG B 1 88 ? -18.376 -15.819 8.513 1.00 27.33 572 ARG B C 1
ATOM 1415 O O . ARG B 1 88 ? -18.415 -14.665 8.926 1.00 30.83 572 ARG B O 1
ATOM 1418 N N . GLY C 1 2 ? 17.166 12.962 -7.337 1.00 27.23 486 GLY C N 1
ATOM 1419 C CA . GLY C 1 2 ? 17.735 13.095 -6.006 1.00 23.75 486 GLY C CA 1
ATOM 1420 C C . GLY C 1 2 ? 17.448 11.891 -5.133 1.00 21.15 486 GLY C C 1
ATOM 1421 O O . GLY C 1 2 ? 16.531 11.117 -5.415 1.00 20.61 486 GLY C O 1
ATOM 1422 N N . ARG C 1 3 ? 18.230 11.737 -4.062 1.00 20.15 487 ARG C N 1
ATOM 1423 C CA . ARG C 1 3 ? 18.094 10.557 -3.212 1.00 19.12 487 ARG C CA 1
ATOM 1424 C C . ARG C 1 3 ? 16.816 10.596 -2.387 1.00 15.90 487 ARG C C 1
ATOM 1425 O O . ARG C 1 3 ? 16.197 9.555 -2.151 1.00 15.74 487 ARG C O 1
ATOM 1433 N N . VAL C 1 4 ? 16.416 11.779 -1.928 1.00 13.75 488 VAL C N 1
ATOM 1434 C CA . VAL C 1 4 ? 15.380 11.882 -0.906 1.00 13.34 488 VAL C CA 1
ATOM 1435 C C . VAL C 1 4 ? 14.039 11.399 -1.448 1.00 13.83 488 VAL C C 1
ATOM 1436 O O . VAL C 1 4 ? 13.645 11.726 -2.580 1.00 10.75 488 VAL C O 1
ATOM 1440 N N . ARG C 1 5 ? 13.332 10.608 -0.634 1.00 10.99 489 ARG C N 1
ATOM 1441 C CA . ARG C 1 5 ? 11.999 10.120 -0.953 1.00 10.34 489 ARG C CA 1
ATOM 1442 C C . ARG C 1 5 ? 11.065 10.390 0.221 1.00 9.38 489 ARG C C 1
ATOM 1443 O O . ARG C 1 5 ? 11.505 10.567 1.358 1.00 11.03 489 ARG C O 1
ATOM 1451 N N . LEU C 1 6 ? 9.767 10.432 -0.072 1.00 10.29 490 LEU C N 1
ATOM 1452 C CA . LEU C 1 6 ? 8.726 10.467 0.947 1.00 10.68 490 LEU C CA 1
ATOM 1453 C C . LEU C 1 6 ? 8.087 9.086 1.089 1.00 11.98 490 LEU C C 1
ATOM 1454 O O . LEU C 1 6 ? 7.871 8.388 0.092 1.00 10.61 490 LEU C O 1
ATOM 1459 N N . VAL C 1 7 ? 7.786 8.695 2.327 1.00 9.45 491 VAL C N 1
ATOM 1460 C CA . VAL C 1 7 ? 7.025 7.478 2.611 1.00 10.75 491 VAL C CA 1
ATOM 1461 C C . VAL C 1 7 ? 5.769 7.879 3.369 1.00 10.71 491 VAL C C 1
ATOM 1462 O O . VAL C 1 7 ? 5.853 8.491 4.444 1.00 11.02 491 VAL C O 1
ATOM 1466 N N . GLN C 1 8 ? 4.611 7.531 2.818 1.00 9.97 492 GLN C N 1
ATOM 1467 C CA . GLN C 1 8 ? 3.325 7.863 3.412 1.00 11.38 492 GLN C CA 1
ATOM 1468 C C . GLN C 1 8 ? 2.856 6.674 4.236 1.00 12.59 492 GLN C C 1
ATOM 1469 O O . GLN C 1 8 ? 2.919 5.529 3.772 1.00 14.11 492 GLN C O 1
ATOM 1475 N N . PHE C 1 9 ? 2.408 6.942 5.459 1.00 11.79 493 PHE C N 1
ATOM 1476 C CA . PHE C 1 9 ? 1.913 5.901 6.350 1.00 12.58 493 PHE C CA 1
ATOM 1477 C C . PHE C 1 9 ? 0.670 6.420 7.051 1.00 12.72 493 PHE C C 1
ATOM 1478 O O . PHE C 1 9 ? 0.740 7.412 7.780 1.00 11.56 493 PHE C O 1
ATOM 1486 N N . GLN C 1 10 ? -0.461 5.755 6.849 1.00 14.08 494 GLN C N 1
ATOM 1487 C CA . GLN C 1 10 ? -1.688 6.175 7.517 1.00 13.84 494 GLN C CA 1
ATOM 1488 C C . GLN C 1 10 ? -1.728 5.574 8.917 1.00 14.13 494 GLN C C 1
ATOM 1489 O O . GLN C 1 10 ? -1.753 4.348 9.069 1.00 14.92 494 GLN C O 1
ATOM 1495 N N . LYS C 1 11 ? -1.728 6.432 9.938 1.00 13.03 495 LYS C N 1
ATOM 1496 C CA . LYS C 1 11 ? -1.705 6.002 11.338 1.00 14.16 495 LYS C CA 1
ATOM 1497 C C . LYS C 1 11 ? -3.021 6.438 11.988 1.00 16.62 495 LYS C C 1
ATOM 1498 O O . LYS C 1 11 ? -3.166 7.578 12.441 1.00 14.37 495 LYS C O 1
ATOM 1504 N N . ASN C 1 12 ? -3.984 5.519 12.032 1.00 18.34 496 ASN C N 1
ATOM 1505 C CA . ASN C 1 12 ? -5.326 5.824 12.510 1.00 18.42 496 ASN C CA 1
ATOM 1506 C C . ASN C 1 12 ? -5.623 5.271 13.896 1.00 22.17 496 ASN C C 1
ATOM 1507 O O . ASN C 1 12 ? -6.695 5.557 14.439 1.00 22.19 496 ASN C O 1
ATOM 1512 N N . THR C 1 13 ? -4.724 4.483 14.484 1.00 21.45 497 THR C N 1
ATOM 1513 C CA . THR C 1 13 ? -5.011 3.825 15.754 1.00 24.59 497 THR C CA 1
ATOM 1514 C C . THR C 1 13 ? -3.850 4.026 16.716 1.00 23.81 497 THR C C 1
ATOM 1515 O O . THR C 1 13 ? -2.851 4.683 16.403 1.00 21.73 497 THR C O 1
ATOM 1519 N N . ASP C 1 14 ? -4.002 3.440 17.905 1.00 25.35 498 ASP C N 1
ATOM 1520 C CA . ASP C 1 14 ? -2.945 3.391 18.901 1.00 26.52 498 ASP C CA 1
ATOM 1521 C C . ASP C 1 14 ? -1.871 2.374 18.556 1.00 22.33 498 ASP C C 1
ATOM 1522 O O . ASP C 1 14 ? -0.870 2.291 19.272 1.00 26.68 498 ASP C O 1
ATOM 1527 N N . GLU C 1 15 ? -2.058 1.592 17.506 1.00 23.21 499 GLU C N 1
ATOM 1528 C CA . GLU C 1 15 ? -1.125 0.513 17.222 1.00 22.14 499 GLU C CA 1
ATOM 1529 C C . GLU C 1 15 ? 0.224 1.093 16.807 1.00 22.42 499 GLU C C 1
ATOM 1530 O O . GLU C 1 15 ? 0.274 2.000 15.967 1.00 21.21 499 GLU C O 1
ATOM 1536 N N . PRO C 1 16 ? 1.326 0.620 17.380 1.00 21.58 500 PRO C N 1
ATOM 1537 C CA . PRO C 1 16 ? 2.643 1.117 16.972 1.00 21.23 500 PRO C CA 1
ATOM 1538 C C . PRO C 1 16 ? 2.886 0.875 15.491 1.00 20.28 500 PRO C C 1
ATOM 1539 O O . PRO C 1 16 ? 2.264 0.019 14.862 1.00 19.82 500 PRO C O 1
ATOM 1543 N N . MET C 1 17 ? 3.810 1.655 14.928 1.00 17.52 501 MET C N 1
ATOM 1544 C CA . MET C 1 17 ? 4.139 1.476 13.519 1.00 19.08 501 MET C CA 1
ATOM 1545 C C . MET C 1 17 ? 4.979 0.229 13.294 1.00 18.21 501 MET C C 1
ATOM 1546 O O . MET C 1 17 ? 4.897 -0.386 12.222 1.00 18.00 501 MET C O 1
ATOM 1551 N N . GLY C 1 18 ? 5.777 -0.166 14.284 1.00 17.72 502 GLY C N 1
ATOM 1552 C CA . GLY C 1 18 ? 6.526 -1.405 14.198 1.00 16.84 502 GLY C CA 1
ATOM 1553 C C . GLY C 1 18 ? 7.976 -1.258 13.771 1.00 18.12 502 GLY C C 1
ATOM 1554 O O . GLY C 1 18 ? 8.495 -2.108 13.042 1.00 17.29 502 GLY C O 1
ATOM 1555 N N . ILE C 1 19 ? 8.638 -0.184 14.210 1.00 16.42 503 ILE C N 1
ATOM 1556 C CA . ILE C 1 19 ? 10.061 0.018 13.956 1.00 15.78 503 ILE C CA 1
ATOM 1557 C C . ILE C 1 19 ? 10.722 0.537 15.222 1.00 16.00 503 ILE C C 1
ATOM 1558 O O . ILE C 1 19 ? 10.065 1.053 16.128 1.00 15.78 503 ILE C O 1
ATOM 1563 N N . THR C 1 20 ? 12.045 0.406 15.274 1.00 14.78 504 THR C N 1
ATOM 1564 C CA . THR C 1 20 ? 12.840 1.101 16.271 1.00 14.50 504 THR C CA 1
ATOM 1565 C C . THR C 1 20 ? 13.703 2.136 15.570 1.00 14.37 504 THR C C 1
ATOM 1566 O O . THR C 1 20 ? 14.215 1.892 14.474 1.00 13.45 504 THR C O 1
ATOM 1570 N N . LEU C 1 21 ? 13.828 3.299 16.198 1.00 11.44 505 LEU C N 1
ATOM 1571 C CA . LEU C 1 21 ? 14.660 4.386 15.712 1.00 12.78 505 LEU C CA 1
ATOM 1572 C C . LEU C 1 21 ? 15.860 4.544 16.632 1.00 14.29 505 LEU C C 1
ATOM 1573 O O . LEU C 1 21 ? 15.768 4.321 17.844 1.00 13.33 505 LEU C O 1
ATOM 1578 N N . LYS C 1 22 ? 16.989 4.924 16.040 1.00 14.50 506 LYS C N 1
ATOM 1579 C CA . LYS C 1 22 ? 18.227 5.111 16.777 1.00 15.98 506 LYS C CA 1
ATOM 1580 C C . LYS C 1 22 ? 18.947 6.321 16.207 1.00 15.16 506 LYS C C 1
ATOM 1581 O O . LYS C 1 22 ? 18.945 6.535 14.993 1.00 15.86 506 LYS C O 1
ATOM 1587 N N . MET C 1 23 ? 19.536 7.123 17.080 1.00 14.81 507 MET C N 1
ATOM 1588 C CA . MET C 1 23 ? 20.468 8.154 16.651 1.00 16.66 507 MET C CA 1
ATOM 1589 C C . MET C 1 23 ? 21.839 7.504 16.519 1.00 16.23 507 MET C C 1
ATOM 1590 O O . MET C 1 23 ? 22.353 6.947 17.493 1.00 15.79 507 MET C O 1
ATOM 1595 N N . ASN C 1 24 ? 22.413 7.529 15.318 1.00 15.69 508 ASN C N 1
ATOM 1596 C CA . ASN C 1 24 ? 23.757 6.993 15.187 1.00 15.89 508 ASN C CA 1
ATOM 1597 C C . ASN C 1 24 ? 24.766 8.048 15.640 1.00 16.28 508 ASN C C 1
ATOM 1598 O O . ASN C 1 24 ? 24.409 9.161 16.040 1.00 16.37 508 ASN C O 1
ATOM 1603 N N . GLU C 1 25 ? 26.047 7.692 15.610 1.00 19.06 509 GLU C N 1
ATOM 1604 C CA . GLU C 1 25 ? 27.062 8.562 16.189 1.00 18.22 509 GLU C CA 1
ATOM 1605 C C . GLU C 1 25 ? 27.421 9.736 15.293 1.00 19.56 509 GLU C C 1
ATOM 1606 O O . GLU C 1 25 ? 28.274 10.546 15.675 1.00 20.37 509 GLU C O 1
ATOM 1612 N N . LEU C 1 26 ? 26.787 9.852 14.128 1.00 16.71 510 LEU C N 1
ATOM 1613 C CA . LEU C 1 26 ? 26.818 11.070 13.336 1.00 16.31 510 LEU C CA 1
ATOM 1614 C C . LEU C 1 26 ? 25.599 11.947 13.591 1.00 15.81 510 LEU C C 1
ATOM 1615 O O . LEU C 1 26 ? 25.371 12.901 12.846 1.00 17.72 510 LEU C O 1
ATOM 1620 N N . ASN C 1 27 ? 24.811 11.630 14.618 1.00 17.80 511 ASN C N 1
ATOM 1621 C CA . ASN C 1 27 ? 23.601 12.376 14.975 1.00 17.31 511 ASN C CA 1
ATOM 1622 C C . ASN C 1 27 ? 22.548 12.321 13.871 1.00 16.79 511 ASN C C 1
ATOM 1623 O O . ASN C 1 27 ? 21.819 13.284 13.640 1.00 19.45 511 ASN C O 1
ATOM 1628 N N . HIS C 1 28 ? 22.452 11.181 13.192 1.00 15.07 512 HIS C N 1
ATOM 1629 C CA . HIS C 1 28 ? 21.400 10.948 12.214 1.00 15.26 512 HIS C CA 1
ATOM 1630 C C . HIS C 1 28 ? 20.430 9.909 12.764 1.00 13.82 512 HIS C C 1
ATOM 1631 O O . HIS C 1 28 ? 20.847 8.903 13.348 1.00 13.82 512 HIS C O 1
ATOM 1638 N N . CYS C 1 29 ? 19.135 10.159 12.568 1.00 12.42 513 CYS C N 1
ATOM 1639 C CA . CYS C 1 29 ? 18.084 9.250 13.023 1.00 11.61 513 CYS C CA 1
ATOM 1640 C C . CYS C 1 29 ? 17.889 8.127 12.012 1.00 11.59 513 CYS C C 1
ATOM 1641 O O . CYS C 1 29 ? 17.428 8.378 10.898 1.00 11.41 513 CYS C O 1
ATOM 1644 N N . ILE C 1 30 ? 18.179 6.886 12.412 1.00 11.72 514 ILE C N 1
ATOM 1645 C CA . ILE C 1 30 ? 18.192 5.744 11.506 1.00 11.20 514 ILE C CA 1
ATOM 1646 C C . ILE C 1 30 ? 17.093 4.765 11.903 1.00 11.73 514 ILE C C 1
ATOM 1647 O O . ILE C 1 30 ? 16.809 4.591 13.092 1.00 12.37 514 ILE C O 1
ATOM 1652 N N . VAL C 1 31 ? 16.477 4.128 10.907 1.00 10.65 515 VAL C N 1
ATOM 1653 C CA . VAL C 1 31 ? 15.614 2.974 11.160 1.00 12.14 515 VAL C CA 1
ATOM 1654 C C . VAL C 1 31 ? 16.506 1.795 11.526 1.00 11.95 515 VAL C C 1
ATOM 1655 O O . VAL C 1 31 ? 17.144 1.193 10.659 1.00 13.96 515 VAL C O 1
ATOM 1659 N N . ALA C 1 32 ? 16.563 1.469 12.814 1.00 13.20 516 ALA C N 1
ATOM 1660 C CA . ALA C 1 32 ? 17.489 0.452 13.294 1.00 14.45 516 ALA C CA 1
ATOM 1661 C C . ALA C 1 32 ? 16.943 -0.956 13.116 1.00 15.44 516 ALA C C 1
ATOM 1662 O O . ALA C 1 32 ? 17.718 -1.897 12.899 1.00 15.23 516 ALA C O 1
ATOM 1664 N N . ARG C 1 33 ? 15.629 -1.118 13.214 1.00 13.95 517 ARG C N 1
ATOM 1665 C CA . ARG C 1 33 ? 15.023 -2.436 13.250 1.00 15.92 517 ARG C CA 1
ATOM 1666 C C . ARG C 1 33 ? 13.583 -2.309 12.786 1.00 17.40 517 ARG C C 1
ATOM 1667 O O . ARG C 1 33 ? 12.946 -1.269 12.974 1.00 14.80 517 ARG C O 1
ATOM 1675 N N . ILE C 1 34 ? 13.075 -3.377 12.183 1.00 17.70 518 ILE C N 1
ATOM 1676 C CA . ILE C 1 34 ? 11.691 -3.431 11.730 1.00 17.37 518 ILE C CA 1
ATOM 1677 C C . ILE C 1 34 ? 11.064 -4.682 12.328 1.00 21.19 518 ILE C C 1
ATOM 1678 O O . ILE C 1 34 ? 11.582 -5.787 12.135 1.00 24.67 518 ILE C O 1
ATOM 1683 N N . MET C 1 35 ? 9.975 -4.507 13.077 1.00 20.74 519 MET C N 1
ATOM 1684 C CA . MET C 1 35 ? 9.310 -5.633 13.727 1.00 22.56 519 MET C CA 1
ATOM 1685 C C . MET C 1 35 ? 8.589 -6.486 12.685 1.00 24.09 519 MET C C 1
ATOM 1686 O O . MET C 1 35 ? 7.674 -6.010 12.001 1.00 22.81 519 MET C O 1
ATOM 1691 N N . HIS C 1 36 ? 9.022 -7.740 12.543 1.00 24.04 520 HIS C N 1
ATOM 1692 C CA . HIS C 1 36 ? 8.332 -8.679 11.669 1.00 25.89 520 HIS C CA 1
ATOM 1693 C C . HIS C 1 36 ? 6.898 -8.859 12.152 1.00 25.18 520 HIS C C 1
ATOM 1694 O O . HIS C 1 36 ? 6.649 -9.051 13.347 1.00 24.66 520 HIS C O 1
ATOM 1701 N N . GLY C 1 37 ? 5.949 -8.779 11.225 1.00 26.00 521 GLY C N 1
ATOM 1702 C CA . GLY C 1 37 ? 4.547 -8.839 11.589 1.00 23.64 521 GLY C CA 1
ATOM 1703 C C . GLY C 1 37 ? 3.940 -7.514 11.998 1.00 24.45 521 GLY C C 1
ATOM 1704 O O . GLY C 1 37 ? 2.731 -7.462 12.266 1.00 23.99 521 GLY C O 1
ATOM 1705 N N . GLY C 1 38 ? 4.739 -6.444 12.067 1.00 22.05 522 GLY C N 1
ATOM 1706 C CA . GLY C 1 38 ? 4.222 -5.113 12.301 1.00 19.20 522 GLY C CA 1
ATOM 1707 C C . GLY C 1 38 ? 3.853 -4.422 10.999 1.00 19.57 522 GLY C C 1
ATOM 1708 O O . GLY C 1 38 ? 4.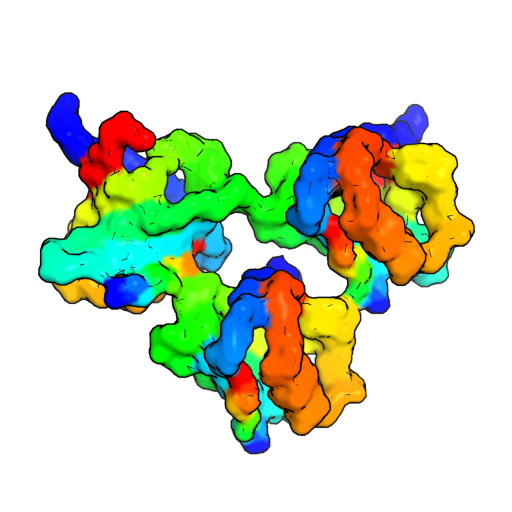109 -4.915 9.903 1.00 18.60 522 GLY C O 1
ATOM 1709 N N . MET C 1 39 ? 3.263 -3.233 11.141 1.00 19.01 523 MET C N 1
ATOM 1710 C CA . MET C 1 39 ? 2.630 -2.567 10.005 1.00 17.94 523 MET C CA 1
ATOM 1711 C C . MET C 1 39 ? 3.649 -2.057 8.985 1.00 16.11 523 MET C C 1
ATOM 1712 O O . MET C 1 39 ? 3.390 -2.095 7.777 1.00 15.30 523 MET C O 1
ATOM 1717 N N . ILE C 1 40 ? 4.799 -1.555 9.443 1.00 16.18 524 ILE C N 1
ATOM 1718 C CA . ILE C 1 40 ? 5.810 -1.062 8.509 1.00 15.25 524 ILE C CA 1
ATOM 1719 C C . ILE C 1 40 ? 6.410 -2.217 7.716 1.00 14.39 524 ILE C C 1
ATOM 1720 O O . ILE C 1 40 ? 6.678 -2.097 6.513 1.00 12.95 524 ILE C O 1
ATOM 1725 N N . HIS C 1 41 ? 6.623 -3.355 8.371 1.00 13.77 525 HIS C N 1
ATOM 1726 C CA . HIS C 1 41 ? 7.107 -4.531 7.657 1.00 19.00 525 HIS C CA 1
ATOM 1727 C C . HIS C 1 41 ? 6.122 -4.944 6.572 1.00 16.76 525 HIS C C 1
ATOM 1728 O O . HIS C 1 41 ? 6.505 -5.158 5.417 1.00 17.70 525 HIS C O 1
ATOM 1735 N N . ARG C 1 42 ? 4.837 -5.024 6.919 1.00 18.81 526 ARG C N 1
ATOM 1736 C CA . ARG C 1 42 ? 3.826 -5.411 5.937 1.00 17.83 526 ARG C CA 1
ATOM 1737 C C . ARG C 1 42 ? 3.742 -4.404 4.794 1.00 16.90 526 ARG C C 1
ATOM 1738 O O . ARG C 1 42 ? 3.578 -4.790 3.629 1.00 15.58 526 ARG C O 1
ATOM 1746 N N . GLN C 1 43 ? 3.857 -3.107 5.101 1.00 15.13 527 GLN C N 1
ATOM 1747 C CA . GLN C 1 43 ? 3.847 -2.096 4.044 1.00 13.67 527 GLN C CA 1
ATOM 1748 C C . GLN C 1 43 ? 5.011 -2.301 3.078 1.00 12.81 527 GLN C C 1
ATOM 1749 O O . GLN C 1 43 ? 4.850 -2.162 1.861 1.00 11.73 527 GLN C O 1
ATOM 1755 N N . GLY C 1 44 ? 6.193 -2.619 3.605 1.00 12.92 528 GLY C N 1
ATOM 1756 C CA . GLY C 1 44 ? 7.320 -3.022 2.786 1.00 11.19 528 GLY C CA 1
ATOM 1757 C C . GLY C 1 44 ? 8.132 -1.909 2.164 1.00 12.07 528 GLY C C 1
ATOM 1758 O O . GLY C 1 44 ? 9.014 -2.201 1.344 1.00 9.76 528 GLY C O 1
ATOM 1759 N N . THR C 1 45 ? 7.882 -0.647 2.533 1.00 11.16 529 THR C N 1
ATOM 1760 C CA . THR C 1 45 ? 8.527 0.494 1.890 1.00 10.30 529 THR C CA 1
ATOM 1761 C C . THR C 1 45 ? 9.783 0.959 2.627 1.00 12.29 529 THR C C 1
ATOM 1762 O O . THR C 1 45 ? 10.817 1.198 1.995 1.00 12.54 529 THR C O 1
ATOM 1766 N N . LEU C 1 46 ? 9.714 1.114 3.948 1.00 12.67 530 LEU C N 1
ATOM 1767 C CA . LEU C 1 46 ? 10.902 1.472 4.715 1.00 13.50 530 LEU C CA 1
ATOM 1768 C C . LEU C 1 46 ? 11.846 0.283 4.866 1.00 12.17 530 LEU C C 1
ATOM 1769 O O . LEU C 1 46 ? 11.420 -0.871 4.982 1.00 14.65 530 LEU C O 1
ATOM 1774 N N . HIS C 1 47 ? 13.143 0.586 4.907 1.00 13.05 531 HIS C N 1
ATOM 1775 C CA . HIS C 1 47 ? 14.200 -0.397 5.103 1.00 13.28 531 HIS C CA 1
ATOM 1776 C C . HIS C 1 47 ? 15.079 -0.006 6.286 1.00 14.25 531 HIS C C 1
ATOM 1777 O O . HIS C 1 47 ? 15.290 1.178 6.562 1.00 11.02 531 HIS C O 1
ATOM 1784 N N . VAL C 1 48 ? 15.608 -1.021 6.972 1.00 14.04 532 VAL C N 1
ATOM 1785 C CA . VAL C 1 48 ? 16.648 -0.782 7.963 1.00 13.52 532 VAL C CA 1
ATOM 1786 C C . VAL C 1 48 ? 17.775 0.009 7.314 1.00 12.11 532 VAL C C 1
ATOM 1787 O O . VAL C 1 48 ? 18.147 -0.227 6.158 1.00 14.20 532 VAL C O 1
ATOM 1791 N N . GLY C 1 49 ? 18.307 0.983 8.044 1.00 12.71 533 GLY C N 1
ATOM 1792 C CA . GLY C 1 49 ? 19.342 1.847 7.512 1.00 11.10 533 GLY C CA 1
ATOM 1793 C C . GLY C 1 49 ? 18.836 3.127 6.879 1.00 14.07 533 GLY C C 1
ATOM 1794 O O . GLY C 1 49 ? 19.632 4.057 6.682 1.00 13.64 533 GLY C O 1
ATOM 1795 N N . ASP C 1 50 ? 17.544 3.194 6.531 1.00 10.82 534 ASP C N 1
ATOM 1796 C CA . ASP C 1 50 ? 16.956 4.438 6.053 1.00 11.98 534 ASP C CA 1
ATOM 1797 C C . ASP C 1 50 ? 17.128 5.500 7.123 1.00 11.10 534 ASP C C 1
ATOM 1798 O O . ASP C 1 50 ? 17.053 5.206 8.318 1.00 10.84 534 ASP C O 1
ATOM 1803 N N . GLU C 1 51 ? 17.376 6.734 6.697 1.00 11.30 535 GLU C N 1
ATOM 1804 C CA . GLU C 1 51 ? 17.510 7.861 7.605 1.00 9.90 535 GLU C CA 1
ATOM 1805 C C . GLU C 1 51 ? 16.254 8.710 7.512 1.00 10.88 535 GLU C C 1
ATOM 1806 O O . GLU C 1 51 ? 15.823 9.069 6.416 1.00 10.64 535 GLU C O 1
ATOM 1812 N N . ILE C 1 52 ? 15.662 9.018 8.654 1.00 11.55 536 ILE C N 1
ATOM 1813 C CA . ILE C 1 52 ? 14.496 9.889 8.690 1.00 11.32 536 ILE C CA 1
ATOM 1814 C C . ILE C 1 52 ? 14.990 11.312 8.897 1.00 11.45 536 ILE C C 1
ATOM 1815 O O . ILE C 1 52 ? 15.691 11.596 9.872 1.00 11.97 536 ILE C O 1
ATOM 1820 N N . ARG C 1 53 ? 14.650 12.199 7.968 1.00 10.67 537 ARG C N 1
ATOM 1821 C CA . ARG C 1 53 ? 15.070 13.595 8.017 1.00 11.18 537 ARG C CA 1
ATOM 1822 C C . ARG C 1 53 ? 13.977 14.512 8.537 1.00 13.13 537 ARG C C 1
ATOM 1823 O O . ARG C 1 53 ? 14.254 15.433 9.311 1.00 10.96 537 ARG C O 1
ATOM 1831 N N . GLU C 1 54 ? 12.740 14.282 8.101 1.00 11.68 538 GLU C N 1
ATOM 1832 C CA . GLU C 1 54 ? 11.605 15.088 8.505 1.00 11.02 538 GLU C CA 1
ATOM 1833 C C . GLU C 1 54 ? 10.413 14.174 8.715 1.00 11.67 538 GLU C C 1
ATOM 1834 O O . GLU C 1 54 ? 10.307 13.116 8.089 1.00 10.03 538 GLU C O 1
ATOM 1840 N N . ILE C 1 55 ? 9.522 14.582 9.616 1.00 10.73 539 ILE C N 1
ATOM 1841 C CA . ILE C 1 55 ? 8.220 13.947 9.776 1.00 9.37 539 ILE C CA 1
ATOM 1842 C C . ILE C 1 55 ? 7.179 15.050 9.609 1.00 11.22 539 ILE C C 1
ATOM 1843 O O . ILE C 1 55 ? 7.121 15.977 10.426 1.00 10.95 539 ILE C O 1
ATOM 1848 N N . ASN C 1 56 ? 6.406 14.980 8.521 1.00 9.48 540 ASN C N 1
ATOM 1849 C CA . ASN C 1 56 ? 5.346 15.952 8.218 1.00 12.49 540 ASN C CA 1
ATOM 1850 C C . ASN C 1 56 ? 5.857 17.391 8.276 1.00 12.70 540 ASN C C 1
ATOM 1851 O O . ASN C 1 56 ? 5.189 18.294 8.783 1.00 11.87 540 ASN C O 1
ATOM 1856 N N . GLY C 1 57 ? 7.052 17.611 7.733 1.00 13.04 541 GLY C N 1
ATOM 1857 C CA . GLY C 1 57 ? 7.645 18.932 7.725 1.00 13.12 541 GLY C CA 1
ATOM 1858 C C . GLY C 1 57 ? 8.337 19.343 9.009 1.00 14.65 541 GLY C C 1
ATOM 1859 O O . GLY C 1 57 ? 8.819 20.484 9.095 1.00 13.59 541 GLY C O 1
ATOM 1860 N N . ILE C 1 58 ? 8.389 18.466 10.009 1.00 11.68 542 ILE C N 1
ATOM 1861 C CA . ILE C 1 58 ? 9.101 18.717 11.258 1.00 12.17 542 ILE C CA 1
ATOM 1862 C C . ILE C 1 58 ? 10.488 18.102 11.136 1.00 14.17 542 ILE C C 1
ATOM 1863 O O . ILE C 1 58 ? 10.621 16.899 10.894 1.00 11.41 542 ILE C O 1
ATOM 1868 N N . SER C 1 59 ? 11.522 18.918 11.306 1.00 12.71 543 SER C N 1
ATOM 1869 C CA . SER C 1 59 ? 12.890 18.428 11.212 1.00 15.15 543 SER C CA 1
ATOM 1870 C C . SER C 1 59 ? 13.214 17.545 12.412 1.00 13.92 543 SER C C 1
ATOM 1871 O O . SER C 1 59 ? 13.011 17.945 13.563 1.00 15.04 543 SER C O 1
ATOM 1874 N N . VAL C 1 60 ? 13.711 16.334 12.158 1.00 11.17 544 VAL C N 1
ATOM 1875 C CA . VAL C 1 60 ? 14.063 15.496 13.299 1.00 12.83 544 VAL C CA 1
ATOM 1876 C C . VAL C 1 60 ? 15.360 15.963 13.939 1.00 13.49 544 VAL C C 1
ATOM 1877 O O . VAL C 1 60 ? 15.640 15.597 15.087 1.00 13.05 544 VAL C O 1
ATOM 1881 N N . ALA C 1 61 ? 16.147 16.783 13.230 1.00 13.64 545 ALA C N 1
ATOM 1882 C CA . ALA C 1 61 ? 17.390 17.299 13.792 1.00 14.78 545 ALA C CA 1
ATOM 1883 C C . ALA C 1 61 ? 17.151 18.025 15.109 1.00 15.29 545 ALA C C 1
ATOM 1884 O O . ALA C 1 61 ? 17.982 17.949 16.018 1.00 15.13 545 ALA C O 1
ATOM 1886 N N . ASN C 1 62 ? 16.008 18.695 15.251 1.00 15.06 546 ASN C N 1
ATOM 1887 C CA . ASN C 1 62 ? 15.742 19.527 16.417 1.00 15.90 546 ASN C CA 1
ATOM 1888 C C . ASN C 1 62 ? 14.940 18.810 17.493 1.00 16.95 546 ASN C C 1
ATOM 1889 O O . ASN C 1 62 ? 14.388 19.465 18.383 1.00 16.37 546 ASN C O 1
ATOM 1894 N N . GLN C 1 63 ? 14.878 17.484 17.435 1.00 14.65 547 GLN C N 1
ATOM 1895 C CA . GLN C 1 63 ? 14.229 16.668 18.448 1.00 16.32 547 GLN C CA 1
ATOM 1896 C C . GLN C 1 63 ? 15.196 15.599 18.920 1.00 15.16 547 GLN C C 1
ATOM 1897 O O . GLN C 1 63 ? 15.961 15.060 18.120 1.00 14.81 547 GLN C O 1
ATOM 1903 N N . THR C 1 64 ? 15.162 15.288 20.212 1.00 16.49 548 THR C N 1
ATOM 1904 C CA . THR C 1 64 ? 15.769 14.043 20.657 1.00 17.03 548 THR C CA 1
ATOM 1905 C C . THR C 1 64 ? 14.910 12.876 20.183 1.00 15.30 548 THR C C 1
ATOM 1906 O O . THR C 1 64 ? 13.727 13.033 19.888 1.00 16.23 548 THR C O 1
ATOM 1910 N N A VAL C 1 65 ? 15.516 11.691 20.115 0.45 16.30 549 VAL C N 1
ATOM 1911 N N B VAL C 1 65 ? 15.520 11.687 20.109 0.55 16.27 549 VAL C N 1
ATOM 1912 C CA A VAL C 1 65 ? 14.748 10.533 19.671 0.45 15.86 549 VAL C CA 1
ATOM 1913 C CA B VAL C 1 65 ? 14.758 10.509 19.690 0.55 15.84 549 VAL C CA 1
ATOM 1914 C C A VAL C 1 65 ? 13.659 10.187 20.685 0.45 16.03 549 VAL C C 1
ATOM 1915 C C B VAL C 1 65 ? 13.638 10.225 20.682 0.55 16.02 549 VAL C C 1
ATOM 1916 O O A VAL C 1 65 ? 12.594 9.681 20.313 0.45 15.86 549 VAL C O 1
ATOM 1917 O O B VAL C 1 65 ? 12.548 9.787 20.301 0.55 15.85 549 VAL C O 1
ATOM 1924 N N . GLU C 1 66 ? 13.885 10.478 21.969 1.00 16.03 550 GLU C N 1
ATOM 1925 C CA . GLU C 1 66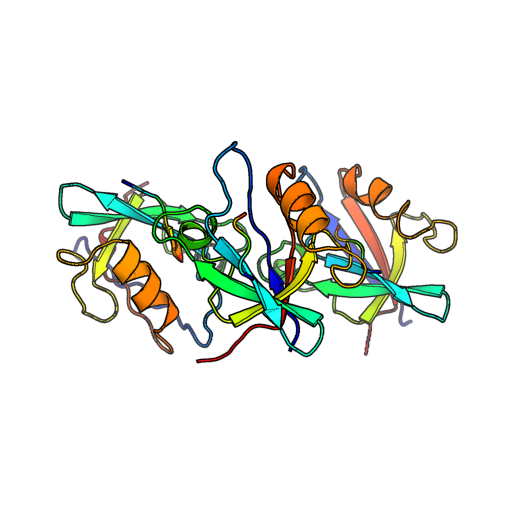 ? 12.839 10.287 22.968 1.00 16.93 550 GLU C CA 1
ATOM 1926 C C . GLU C 1 66 ? 11.640 11.185 22.674 1.00 16.95 550 GLU C C 1
ATOM 1927 O O . GLU C 1 66 ? 10.486 10.740 22.732 1.00 15.97 550 GLU C O 1
ATOM 1933 N N . GLN C 1 67 ? 11.899 12.454 22.337 1.00 16.80 551 GLN C N 1
ATOM 1934 C CA . GLN C 1 67 ? 10.827 13.355 21.920 1.00 16.91 551 GLN C CA 1
ATOM 1935 C C . GLN C 1 67 ? 10.159 12.868 20.643 1.00 17.06 551 GLN C C 1
ATOM 1936 O O . GLN C 1 67 ? 8.935 12.978 20.492 1.00 17.73 551 GLN C O 1
ATOM 1942 N N A LEU C 1 68 ? 10.950 12.349 19.700 0.52 16.14 552 LEU C N 1
ATOM 1943 N N B LEU C 1 68 ? 10.946 12.334 19.706 0.48 16.14 552 LEU C N 1
ATOM 1944 C CA A LEU C 1 68 ? 10.382 11.824 18.462 0.52 15.57 552 LEU C CA 1
ATOM 1945 C CA B LEU C 1 68 ? 10.375 11.827 18.462 0.48 15.57 552 LEU C CA 1
ATOM 1946 C C A LEU C 1 68 ? 9.459 10.648 18.741 0.52 16.50 552 LEU C C 1
ATOM 1947 C C B LEU C 1 68 ? 9.472 10.631 18.721 0.48 16.49 552 LEU C C 1
ATOM 1948 O O A LEU C 1 68 ? 8.406 10.509 18.106 0.52 15.91 552 LEU C O 1
ATOM 1949 O O B LEU C 1 68 ? 8.446 10.459 18.051 0.48 15.93 552 LEU C O 1
ATOM 1958 N N . GLN C 1 69 ? 9.842 9.789 19.688 1.00 16.18 553 GLN C N 1
ATOM 1959 C CA . GLN C 1 69 ? 9.002 8.650 20.042 1.00 15.78 553 GLN C CA 1
ATOM 1960 C C . GLN C 1 69 ? 7.669 9.117 20.609 1.00 16.89 553 GLN C C 1
ATOM 1961 O O . GLN C 1 69 ? 6.605 8.636 20.207 1.00 18.84 553 GLN C O 1
ATOM 1967 N N . LYS C 1 70 ? 7.712 10.067 21.546 1.00 15.80 554 LYS C N 1
ATOM 1968 C CA . LYS C 1 70 ? 6.482 10.603 22.122 1.00 18.05 554 LYS C CA 1
ATOM 1969 C C . LYS C 1 70 ? 5.626 11.276 21.055 1.00 18.92 554 LYS C C 1
ATOM 1970 O O . LYS C 1 70 ? 4.399 11.106 21.028 1.00 16.62 554 LYS C O 1
ATOM 1976 N N . MET C 1 71 ? 6.259 12.026 20.150 1.00 16.72 555 MET C N 1
ATOM 1977 C CA . MET C 1 71 ? 5.513 12.675 19.078 1.00 16.45 555 MET C CA 1
ATOM 1978 C C . MET C 1 71 ? 4.868 11.649 18.154 1.00 18.16 555 MET C C 1
ATOM 1979 O O . MET C 1 71 ? 3.682 11.759 17.821 1.00 17.37 555 MET C O 1
ATOM 1984 N N . LEU C 1 72 ? 5.637 10.641 17.723 1.00 16.42 556 LEU C N 1
ATOM 1985 C CA . LEU C 1 72 ? 5.083 9.619 16.837 1.00 16.32 556 LEU C CA 1
ATOM 1986 C C . LEU C 1 72 ? 3.996 8.809 17.527 1.00 19.09 556 LEU C C 1
ATOM 1987 O O . LEU C 1 72 ? 3.045 8.364 16.875 1.00 20.34 556 LEU C O 1
ATOM 1992 N N . ARG C 1 73 ? 4.122 8.604 18.841 1.00 18.96 557 ARG C N 1
ATOM 1993 C CA . ARG C 1 73 ? 3.130 7.837 19.589 1.00 20.82 557 ARG C CA 1
ATOM 1994 C C . ARG C 1 73 ? 1.754 8.497 19.529 1.00 20.42 557 ARG C C 1
ATOM 1995 O O . ARG C 1 73 ? 0.732 7.817 19.360 1.00 20.33 557 ARG C O 1
ATOM 2003 N N . GLU C 1 74 ? 1.711 9.821 19.649 1.00 19.21 558 GLU C N 1
ATOM 2004 C CA . GLU C 1 74 ? 0.460 10.562 19.738 1.00 20.35 558 GLU C CA 1
ATOM 2005 C C . GLU C 1 74 ? -0.093 10.975 18.382 1.00 18.24 558 GLU C C 1
ATOM 2006 O O . GLU C 1 74 ? -1.273 11.340 18.290 1.00 19.76 558 GLU C O 1
ATOM 2008 N N . MET C 1 75 ? 0.726 10.947 17.337 1.00 15.05 559 MET C N 1
ATOM 2009 C CA . MET C 1 75 ? 0.265 11.387 16.030 1.00 15.38 559 MET C CA 1
ATOM 2010 C C . MET C 1 75 ? -0.842 10.480 15.507 1.00 15.88 559 MET C C 1
ATOM 2011 O O . MET C 1 75 ? -0.802 9.258 15.665 1.00 16.09 559 MET C O 1
ATOM 2016 N N . ARG C 1 76 ? -1.846 11.096 14.899 1.00 13.33 560 ARG C N 1
ATOM 2017 C CA . ARG C 1 76 ? -2.882 10.390 14.171 1.00 12.40 560 ARG C CA 1
ATOM 2018 C C . ARG C 1 76 ? -3.030 11.052 12.814 1.00 13.03 560 ARG C C 1
ATOM 2019 O O . ARG C 1 76 ? -3.009 12.285 12.709 1.00 11.15 560 ARG C O 1
ATOM 2027 N N . GLY C 1 77 ? -3.169 10.234 11.780 1.00 11.66 561 GLY C N 1
ATOM 2028 C CA . GLY C 1 77 ? -3.444 10.774 10.468 1.00 11.98 561 GLY C CA 1
ATOM 2029 C C . GLY C 1 77 ? -2.451 10.328 9.420 1.00 12.64 561 GLY C C 1
ATOM 2030 O O . GLY C 1 77 ? -1.947 9.205 9.467 1.00 12.62 561 GLY C O 1
ATOM 2031 N N . SER C 1 78 ? -2.1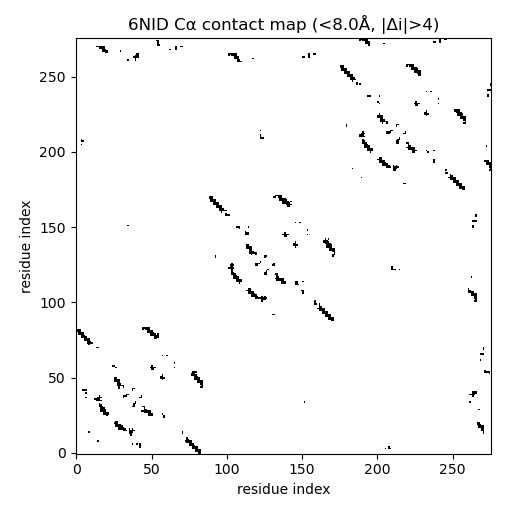61 11.202 8.463 1.00 12.28 562 SER C N 1
ATOM 2032 C CA . SER C 1 78 ? -1.326 10.836 7.326 1.00 11.86 562 SER C CA 1
ATOM 2033 C C . SER C 1 78 ? 0.105 11.221 7.668 1.00 12.96 562 SER C C 1
ATOM 2034 O O . SER C 1 78 ? 0.502 12.377 7.507 1.00 12.69 562 SER C O 1
ATOM 2037 N N . ILE C 1 79 ? 0.876 10.255 8.167 1.00 10.85 563 ILE C N 1
ATOM 2038 C CA . ILE C 1 79 ? 2.272 10.507 8.512 1.00 12.27 563 ILE C CA 1
ATOM 2039 C C . ILE C 1 79 ? 3.099 10.502 7.236 1.00 13.63 563 ILE C C 1
ATOM 2040 O O . ILE C 1 79 ? 2.912 9.647 6.361 1.00 12.70 563 ILE C O 1
ATOM 2045 N N . THR C 1 80 ? 4.020 11.451 7.122 1.00 11.09 564 THR C N 1
ATOM 2046 C CA . THR C 1 80 ? 4.907 11.536 5.965 1.00 11.38 564 THR C CA 1
ATOM 2047 C C . THR C 1 80 ? 6.343 11.535 6.468 1.00 11.22 564 THR C C 1
ATOM 2048 O O . THR C 1 80 ? 6.786 12.510 7.084 1.00 11.24 564 THR C O 1
ATOM 2052 N N . PHE C 1 81 ? 7.069 10.450 6.209 1.00 11.25 565 PHE C N 1
ATOM 2053 C CA . PHE C 1 81 ? 8.503 10.396 6.466 1.00 11.49 565 PHE C CA 1
ATOM 2054 C C . PHE C 1 81 ? 9.251 10.928 5.245 1.00 11.59 565 PHE C C 1
ATOM 2055 O O . PHE C 1 81 ? 9.079 10.409 4.136 1.00 10.08 565 PHE C O 1
ATOM 2063 N N . LYS C 1 82 ? 10.087 11.950 5.439 1.00 9.83 566 LYS C N 1
ATOM 2064 C CA . LYS C 1 82 ? 11.049 12.339 4.414 1.00 11.11 566 LYS C CA 1
ATOM 2065 C C . LYS C 1 82 ? 12.359 11.622 4.709 1.00 11.50 566 LYS C C 1
ATOM 2066 O O . LYS C 1 82 ? 12.982 11.877 5.743 1.00 10.28 566 LYS C O 1
ATOM 2072 N N . ILE C 1 83 ? 12.775 10.722 3.819 1.00 9.45 567 ILE C N 1
ATOM 2073 C CA . ILE C 1 83 ? 13.874 9.819 4.149 1.00 9.59 567 ILE C CA 1
ATOM 2074 C C . ILE C 1 83 ? 15.016 9.973 3.158 1.00 11.07 567 ILE C C 1
ATOM 2075 O O . ILE C 1 83 ? 14.823 10.363 2.003 1.00 8.92 567 ILE C O 1
ATOM 2080 N N . VAL C 1 84 ? 16.217 9.649 3.634 1.00 9.80 568 VAL C N 1
ATOM 2081 C CA . VAL C 1 84 ? 17.367 9.334 2.786 1.00 10.98 568 VAL C CA 1
ATOM 2082 C C . VAL C 1 84 ? 17.448 7.814 2.715 1.00 11.52 568 VAL C C 1
ATOM 2083 O O . VAL C 1 84 ? 17.868 7.176 3.690 1.00 10.87 568 VAL C O 1
ATOM 2087 N N . PRO C 1 85 ? 17.050 7.196 1.604 1.00 12.32 569 PRO C N 1
ATOM 2088 C CA . PRO C 1 85 ? 16.940 5.731 1.570 1.00 12.89 569 PRO C CA 1
ATOM 2089 C C . PRO C 1 85 ? 18.304 5.063 1.606 1.00 14.22 569 PRO C C 1
ATOM 2090 O O . PRO C 1 85 ? 19.260 5.524 0.976 1.00 16.75 569 PRO C O 1
ATOM 2094 N N A SER C 1 86 ? 18.380 3.957 2.340 0.19 13.69 570 SER C N 1
ATOM 2095 N N B SER C 1 86 ? 18.391 3.980 2.375 0.81 13.52 570 SER C N 1
ATOM 2096 C CA A SER C 1 86 ? 19.594 3.155 2.361 0.19 15.32 570 SER C CA 1
ATOM 2097 C CA B SER C 1 86 ? 19.588 3.154 2.353 0.81 15.30 570 SER C CA 1
ATOM 2098 C C A SER C 1 86 ? 19.766 2.422 1.036 0.19 17.73 570 SER C C 1
ATOM 2099 C C B SER C 1 86 ? 19.756 2.509 0.982 0.81 17.82 570 SER C C 1
ATOM 2100 O O A SER C 1 86 ? 18.797 1.943 0.440 0.19 17.17 570 SER C O 1
ATOM 2101 O O B SER C 1 86 ? 18.781 2.186 0.296 0.81 17.30 570 SER C O 1
ATOM 2106 N N . TYR C 1 87 ? 21.010 2.331 0.580 1.00 19.35 571 TYR C N 1
ATOM 2107 C CA . TYR C 1 87 ? 21.322 1.722 -0.711 1.00 21.05 571 TYR C CA 1
ATOM 2108 C C . TYR C 1 87 ? 21.658 0.234 -0.583 1.00 23.37 571 TYR C C 1
ATOM 2109 O O . TYR C 1 87 ? 20.966 -0.526 0.101 1.00 22.67 571 TYR C O 1
ATOM 2111 N N . ASP D 2 5 ? -9.835 -24.883 27.835 1.00 27.32 1472 ASP D N 1
ATOM 2112 C CA . ASP D 2 5 ? -10.067 -24.089 26.634 1.00 28.12 1472 ASP D CA 1
ATOM 2113 C C . ASP D 2 5 ? -9.072 -22.927 26.539 1.00 27.72 1472 ASP D C 1
ATOM 2114 O O . ASP D 2 5 ? -9.445 -21.798 26.198 1.00 30.17 1472 ASP D O 1
ATOM 2116 N N . LYS D 2 6 ? -7.806 -23.205 26.838 1.00 24.04 1473 LYS D N 1
ATOM 2117 C CA . LYS D 2 6 ? -6.781 -22.175 26.748 1.00 23.09 1473 LYS D CA 1
ATOM 2118 C C . LYS D 2 6 ? -6.447 -21.858 25.288 1.00 20.80 1473 LYS D C 1
ATOM 2119 O O . LYS D 2 6 ? -6.542 -22.706 24.401 1.00 19.22 1473 LYS D O 1
ATOM 2125 N N . GLU D 2 7 ? -6.048 -20.617 25.051 1.00 18.90 1474 GLU D N 1
ATOM 2126 C CA . GLU D 2 7 ? -5.810 -20.088 23.712 1.00 18.36 1474 GLU D CA 1
ATOM 2127 C C . GLU D 2 7 ? -4.306 -20.017 23.468 1.00 15.80 1474 GLU D C 1
ATOM 2128 O O . GLU D 2 7 ? -3.597 -19.321 24.200 1.00 14.30 1474 GLU D O 1
ATOM 2134 N N . TYR D 2 8 ? -3.821 -20.736 22.451 1.00 14.24 1475 TYR D N 1
ATOM 2135 C CA . TYR D 2 8 ? -2.389 -20.839 22.171 1.00 12.71 1475 TYR D CA 1
ATOM 2136 C C . TYR D 2 8 ? -2.052 -20.238 20.816 1.00 12.30 1475 TYR D C 1
ATOM 2137 O O . TYR D 2 8 ? -2.781 -20.438 19.842 1.00 13.59 1475 TYR D O 1
ATOM 2146 N N . TYR D 2 9 ? -0.922 -19.529 20.756 1.00 12.28 1476 TYR D N 1
ATOM 2147 C CA . TYR D 2 9 ? -0.504 -18.793 19.568 1.00 12.67 1476 TYR D CA 1
ATOM 2148 C C . TYR D 2 9 ? 0.464 -19.626 18.736 1.00 11.06 1476 TYR D C 1
ATOM 2149 O O . TYR D 2 9 ? 1.425 -20.181 19.271 1.00 10.12 1476 TYR D O 1
ATOM 2158 N N . VAL D 2 10 ? 0.223 -19.685 17.429 1.00 11.74 1477 VAL D N 1
ATOM 2159 C CA . VAL D 2 10 ? 1.109 -20.406 16.507 1.00 11.83 1477 VAL D CA 1
ATOM 2160 C C . VAL D 2 10 ? 1.428 -19.519 15.312 1.00 15.03 1477 VAL D C 1
ATOM 2161 O O . VAL D 2 10 ? 0.949 -18.378 15.231 1.00 13.48 1477 VAL D O 1
ATOM 2166 N N . LYS E 2 6 ? 21.458 -18.371 40.554 1.00 37.15 1473 LYS E N 1
ATOM 2167 C CA . LYS E 2 6 ? 20.180 -18.975 40.923 1.00 33.80 1473 LYS E CA 1
ATOM 2168 C C . LYS E 2 6 ? 19.084 -18.570 39.935 1.00 33.23 1473 LYS E C 1
ATOM 2169 O O . LYS E 2 6 ? 19.219 -17.555 39.247 1.00 31.69 1473 LYS E O 1
ATOM 2171 N N . GLU E 2 7 ? 18.008 -19.358 39.866 1.00 30.21 1474 GLU E N 1
ATOM 2172 C CA . GLU E 2 7 ? 16.886 -19.052 38.982 1.00 28.39 1474 GLU E CA 1
ATOM 2173 C C . GLU E 2 7 ? 15.915 -18.079 39.641 1.00 26.03 1474 GLU E C 1
ATOM 2174 O O . GLU E 2 7 ? 15.744 -18.071 40.861 1.00 25.26 1474 GLU E O 1
ATOM 2180 N N . TYR E 2 8 ? 15.248 -17.274 38.813 1.00 24.35 1475 TYR E N 1
ATOM 2181 C CA . TYR E 2 8 ? 14.327 -16.249 39.289 1.00 24.03 1475 TYR E CA 1
ATOM 2182 C C . TYR E 2 8 ? 13.022 -16.316 38.507 1.00 24.97 1475 TYR E C 1
ATOM 2183 O O . TYR E 2 8 ? 13.036 -16.327 37.272 1.00 20.92 1475 TYR E O 1
ATOM 2192 N N . TYR E 2 9 ? 11.898 -16.335 39.229 1.00 26.18 1476 TYR E N 1
ATOM 2193 C CA . TYR E 2 9 ? 10.577 -16.470 38.623 1.00 25.02 1476 TYR E CA 1
ATOM 2194 C C . TYR E 2 9 ? 9.998 -15.107 38.273 1.00 23.52 1476 TYR E C 1
ATOM 2195 O O . TYR E 2 9 ? 10.066 -14.167 39.071 1.00 24.83 1476 TYR E O 1
ATOM 2204 N N . VAL E 2 10 ? 9.423 -15.007 37.077 1.00 19.31 1477 VAL E N 1
ATOM 2205 C CA . VAL E 2 10 ? 8.712 -13.801 36.664 1.00 19.59 1477 VAL E CA 1
ATOM 2206 C C . VAL E 2 10 ? 7.402 -14.181 35.969 1.00 20.41 1477 VAL E C 1
ATOM 2207 O O . VAL E 2 10 ? 6.506 -13.351 35.835 1.00 18.69 1477 VAL E O 1
ATOM 2212 N N . LYS F 2 6 ? 20.942 3.217 22.341 1.00 31.37 1473 LYS F N 1
ATOM 2213 C CA . LYS F 2 6 ? 19.557 3.006 22.754 1.00 25.62 1473 LYS F CA 1
ATOM 2214 C C . LYS F 2 6 ? 18.620 3.117 21.562 1.00 23.93 1473 LYS F C 1
ATOM 2215 O O . LYS F 2 6 ? 18.699 4.070 20.796 1.00 25.62 1473 LYS F O 1
ATOM 2217 N N . GLU F 2 7 ? 17.726 2.142 21.419 1.00 22.68 1474 GLU F N 1
ATOM 2218 C CA . GLU F 2 7 ? 16.733 2.120 20.357 1.00 21.13 1474 GLU F CA 1
ATOM 2219 C C . GLU F 2 7 ? 15.362 2.449 20.935 1.00 18.20 1474 GLU F C 1
ATOM 2220 O O . GLU F 2 7 ? 15.073 2.156 22.099 1.00 20.27 1474 GLU F O 1
ATOM 2226 N N . TYR F 2 8 ? 14.511 3.051 20.110 1.00 17.12 1475 TYR F N 1
ATOM 2227 C CA . TYR F 2 8 ? 13.218 3.544 20.568 1.00 15.39 1475 TYR F CA 1
ATOM 2228 C C . TYR F 2 8 ? 12.126 2.992 19.672 1.00 16.29 1475 TYR F C 1
ATOM 2229 O O . TYR F 2 8 ? 12.080 3.306 18.478 1.00 14.53 1475 TYR F O 1
ATOM 2238 N N . TYR F 2 9 ? 11.238 2.199 20.258 1.00 13.89 1476 TYR F N 1
ATOM 2239 C CA . TYR F 2 9 ? 10.177 1.545 19.509 1.00 16.72 1476 TYR F CA 1
ATOM 2240 C C . TYR F 2 9 ? 9.026 2.516 19.253 1.00 16.93 1476 TYR F C 1
ATOM 2241 O O . TYR F 2 9 ? 8.554 3.193 20.172 1.00 15.51 1476 TYR F O 1
ATOM 2250 N N . VAL F 2 10 ? 8.578 2.587 18.002 1.00 17.23 1477 VAL F N 1
ATOM 2251 C CA . VAL F 2 10 ? 7.460 3.452 17.634 1.00 17.06 1477 VAL F CA 1
ATOM 2252 C C . VAL F 2 10 ? 6.525 2.734 16.674 1.00 20.24 1477 VAL F C 1
ATOM 2253 O O . VAL F 2 10 ? 5.506 3.305 16.290 1.00 20.55 1477 VAL F O 1
#

Solvent-accessible surface area: 15308 Å² total

B-factor: mean 18.82, std 6.27, range [8.09, 47.69]